Protein AF-A0A1C6KBQ2-F1 (afdb_monomer)

Structure (mmCIF, N/CA/C/O backbone):
data_AF-A0A1C6KBQ2-F1
#
_entry.id   AF-A0A1C6KBQ2-F1
#
loop_
_atom_site.group_PDB
_atom_site.id
_atom_site.type_symbol
_atom_site.label_atom_id
_atom_site.label_alt_id
_atom_site.label_comp_id
_atom_site.label_asym_id
_atom_site.label_entity_id
_atom_site.label_seq_id
_atom_site.pdbx_PDB_ins_code
_atom_site.Cartn_x
_atom_site.Cartn_y
_atom_site.Cartn_z
_atom_site.occupancy
_atom_site.B_iso_or_equiv
_atom_site.auth_seq_id
_atom_site.auth_comp_id
_atom_site.auth_asym_id
_atom_site.auth_atom_id
_atom_site.pdbx_PDB_model_num
ATOM 1 N N . MET A 1 1 ? 10.343 -20.730 3.570 1.00 36.69 1 MET A N 1
ATOM 2 C CA . MET A 1 1 ? 10.137 -20.008 4.842 1.00 36.69 1 MET A CA 1
ATOM 3 C C . MET A 1 1 ? 8.659 -20.092 5.158 1.00 36.69 1 MET A C 1
ATOM 5 O O . MET A 1 1 ? 7.866 -19.795 4.273 1.00 36.69 1 MET A O 1
ATOM 9 N N . ASP A 1 2 ? 8.294 -20.585 6.340 1.00 39.75 2 ASP A N 1
ATOM 10 C CA . ASP A 1 2 ? 6.899 -20.853 6.701 1.00 39.75 2 ASP A CA 1
ATOM 11 C C . ASP A 1 2 ? 6.083 -19.556 6.721 1.00 39.75 2 ASP A C 1
ATOM 13 O O . ASP A 1 2 ? 6.218 -18.719 7.615 1.00 39.75 2 ASP A O 1
ATOM 17 N N . ASN A 1 3 ? 5.250 -19.386 5.695 1.00 54.03 3 ASN A N 1
ATOM 18 C CA . ASN A 1 3 ? 4.463 -18.187 5.426 1.00 54.03 3 ASN A CA 1
ATOM 19 C C . ASN A 1 3 ? 3.232 -18.140 6.351 1.00 54.03 3 ASN A C 1
ATOM 21 O O . ASN A 1 3 ? 2.087 -18.300 5.929 1.00 54.03 3 ASN A O 1
ATOM 25 N N . ASN A 1 4 ? 3.457 -18.012 7.661 1.00 77.56 4 ASN A N 1
ATOM 26 C CA . ASN A 1 4 ? 2.379 -18.075 8.642 1.00 77.56 4 ASN A CA 1
ATOM 27 C C . ASN A 1 4 ? 1.787 -16.678 8.894 1.00 77.56 4 ASN A C 1
ATOM 29 O O . ASN A 1 4 ? 2.153 -15.985 9.845 1.00 77.56 4 ASN A O 1
ATOM 33 N N . ILE A 1 5 ? 0.836 -16.284 8.039 1.00 90.00 5 ILE A N 1
ATOM 34 C CA . ILE A 1 5 ? 0.020 -15.057 8.150 1.00 90.00 5 ILE A CA 1
ATOM 35 C C . ILE A 1 5 ? -0.491 -14.844 9.586 1.00 90.00 5 ILE A C 1
ATOM 37 O O . ILE A 1 5 ? -0.476 -13.725 10.103 1.00 90.00 5 ILE A O 1
ATOM 41 N N . GLY A 1 6 ? -0.896 -15.923 10.264 1.00 93.00 6 GLY A N 1
ATOM 42 C CA . GLY A 1 6 ? -1.347 -15.892 11.655 1.00 93.00 6 GLY A CA 1
ATOM 43 C C . GLY A 1 6 ? -0.294 -15.366 12.628 1.00 93.00 6 GLY A C 1
ATOM 44 O O . GLY A 1 6 ? -0.589 -14.507 13.465 1.00 93.00 6 GLY A O 1
ATOM 45 N N . ASN A 1 7 ? 0.953 -15.814 12.474 1.00 92.38 7 ASN A N 1
ATOM 46 C CA . ASN A 1 7 ? 2.073 -15.344 13.286 1.00 92.38 7 ASN A CA 1
ATOM 47 C C . ASN A 1 7 ? 2.376 -13.864 13.028 1.00 92.38 7 ASN A C 1
ATOM 49 O O . ASN A 1 7 ? 2.638 -13.130 13.982 1.00 92.38 7 ASN A O 1
ATOM 53 N N . ASN A 1 8 ? 2.285 -13.407 11.776 1.00 91.75 8 ASN A N 1
ATOM 54 C CA . ASN A 1 8 ? 2.487 -11.997 11.430 1.00 91.75 8 ASN A CA 1
ATOM 55 C C . ASN A 1 8 ? 1.422 -11.102 12.079 1.00 91.75 8 ASN A C 1
ATOM 57 O O . ASN A 1 8 ? 1.765 -10.098 12.706 1.00 91.75 8 ASN A O 1
ATOM 61 N N . ILE A 1 9 ? 0.145 -11.501 12.011 1.00 94.75 9 ILE A N 1
ATOM 62 C CA . ILE A 1 9 ? -0.964 -10.797 12.676 1.00 94.75 9 ILE A CA 1
ATOM 63 C C . ILE A 1 9 ? -0.712 -10.719 14.186 1.00 94.75 9 ILE A C 1
ATOM 65 O O . ILE A 1 9 ? -0.769 -9.633 14.769 1.00 94.75 9 ILE A O 1
ATOM 69 N N . ARG A 1 10 ? -0.370 -11.850 14.817 1.00 95.19 10 ARG A N 1
ATOM 70 C CA . ARG A 1 10 ? -0.103 -11.920 16.259 1.00 95.19 10 ARG A CA 1
ATOM 71 C C . ARG A 1 10 ? 1.072 -11.035 16.669 1.00 95.19 10 ARG A C 1
ATOM 73 O O . ARG A 1 10 ? 0.970 -10.302 17.652 1.00 95.19 10 ARG A O 1
ATOM 80 N N . LYS A 1 11 ? 2.177 -11.096 15.924 1.00 92.62 11 LYS A N 1
ATOM 81 C CA . LYS A 1 11 ? 3.382 -10.297 16.170 1.00 92.62 11 LYS A CA 1
ATOM 82 C C . LYS A 1 11 ? 3.059 -8.805 16.117 1.00 92.62 11 LYS A C 1
ATOM 84 O O . LYS A 1 11 ? 3.324 -8.090 17.079 1.00 92.62 11 LYS A O 1
ATOM 89 N N . LEU A 1 12 ? 2.408 -8.355 15.045 1.00 91.81 12 LEU A N 1
ATOM 90 C CA . LEU A 1 12 ? 1.998 -6.960 14.886 1.00 91.81 12 LEU A CA 1
ATOM 91 C C . LEU A 1 12 ? 1.032 -6.503 15.979 1.00 91.81 12 LEU A C 1
ATOM 93 O O . LEU A 1 12 ? 1.164 -5.393 16.491 1.00 91.81 12 LEU A O 1
ATOM 97 N N . ARG A 1 13 ? 0.075 -7.353 16.365 1.00 96.25 13 ARG A N 1
ATOM 98 C CA . ARG A 1 13 ? -0.863 -7.049 17.448 1.00 96.25 13 ARG A CA 1
ATOM 99 C C . ARG A 1 13 ? -0.131 -6.764 18.760 1.00 96.25 13 ARG A C 1
ATOM 101 O O . ARG A 1 13 ? -0.450 -5.782 19.430 1.00 96.25 13 ARG A O 1
ATOM 108 N N . ILE A 1 14 ? 0.835 -7.612 19.114 1.00 94.75 14 ILE A N 1
ATOM 109 C CA . ILE A 1 14 ? 1.638 -7.464 20.335 1.00 94.75 14 ILE A CA 1
ATOM 110 C C . ILE A 1 14 ? 2.488 -6.192 20.260 1.00 94.75 14 ILE A C 1
ATOM 112 O O . ILE A 1 14 ? 2.503 -5.423 21.212 1.00 94.75 14 ILE A O 1
ATOM 116 N N . GLU A 1 15 ? 3.113 -5.906 19.117 1.00 89.62 15 GLU A N 1
ATOM 117 C CA . GLU A 1 15 ? 3.892 -4.674 18.913 1.00 89.62 15 GLU A CA 1
ATOM 118 C C . GLU A 1 15 ? 3.055 -3.391 19.031 1.00 89.62 15 GLU A C 1
ATOM 120 O O . GLU A 1 15 ? 3.573 -2.339 19.398 1.00 89.62 15 GLU A O 1
ATOM 125 N N . LYS A 1 16 ? 1.754 -3.457 18.725 1.00 85.19 16 LYS A N 1
ATOM 126 C CA . LYS A 1 16 ? 0.804 -2.354 18.941 1.00 85.19 16 LYS A CA 1
ATOM 127 C C . LYS A 1 16 ? 0.230 -2.303 20.356 1.00 85.19 16 LYS A C 1
ATOM 129 O O . LYS A 1 16 ? -0.616 -1.453 20.618 1.00 85.19 16 LYS A O 1
ATOM 134 N N . ASN A 1 17 ? 0.668 -3.186 21.254 1.00 93.19 17 ASN A N 1
ATOM 135 C CA . ASN A 1 17 ? 0.124 -3.347 22.603 1.00 93.19 17 ASN A CA 1
ATOM 136 C C . ASN A 1 17 ? -1.395 -3.583 22.610 1.00 93.19 17 ASN A C 1
ATOM 138 O O . ASN A 1 17 ? -2.101 -3.138 23.514 1.00 93.19 17 ASN A O 1
ATOM 142 N N . PHE A 1 18 ? -1.915 -4.275 21.593 1.00 95.62 18 PHE A N 1
ATOM 143 C CA . PHE A 1 18 ? -3.332 -4.609 21.518 1.00 95.62 18 PHE A CA 1
ATOM 144 C C . PHE A 1 18 ? -3.614 -5.982 22.134 1.00 95.62 18 PHE A C 1
ATOM 146 O O . PHE A 1 18 ? -2.956 -6.989 21.842 1.00 95.62 18 PHE A O 1
ATOM 153 N N . THR A 1 19 ? -4.679 -6.062 22.926 1.00 97.50 19 THR A N 1
ATOM 154 C CA . THR A 1 19 ? -5.317 -7.346 23.227 1.00 97.50 19 THR A CA 1
ATOM 155 C C . THR A 1 19 ? -5.996 -7.889 21.967 1.00 97.50 19 THR A C 1
ATOM 157 O O . THR A 1 19 ? -6.313 -7.142 21.036 1.00 97.50 19 THR A O 1
ATOM 160 N N . GLN A 1 20 ? -6.250 -9.199 21.911 1.00 97.19 20 GLN A N 1
ATOM 161 C CA . GLN A 1 20 ? -7.017 -9.777 20.798 1.00 97.19 20 GLN A CA 1
ATOM 162 C C . GLN A 1 20 ? -8.399 -9.129 20.675 1.00 97.19 20 GLN A C 1
ATOM 164 O O . GLN A 1 20 ? -8.856 -8.859 19.571 1.00 97.19 20 GLN A O 1
ATOM 169 N N . GLN A 1 21 ? -9.035 -8.804 21.803 1.00 97.38 21 GLN A N 1
ATOM 170 C CA . GLN A 1 21 ? -10.329 -8.130 21.813 1.00 97.38 21 GLN A CA 1
ATOM 171 C C . GLN A 1 21 ? -10.245 -6.712 21.240 1.00 97.38 21 GLN A C 1
ATOM 173 O O . GLN A 1 21 ? -11.090 -6.333 20.437 1.00 97.38 21 GLN A O 1
ATOM 178 N N . GLN A 1 22 ? -9.196 -5.953 21.563 1.00 96.44 22 GLN A N 1
ATOM 179 C CA . GLN A 1 22 ? -8.984 -4.623 20.986 1.00 96.44 22 GLN A CA 1
ATOM 180 C C . GLN A 1 22 ? -8.753 -4.677 19.472 1.00 96.44 22 GLN A C 1
ATOM 182 O O . GLN A 1 22 ? -9.333 -3.870 18.745 1.00 96.44 22 GLN A O 1
ATOM 187 N N . LEU A 1 23 ? -7.943 -5.623 18.983 1.00 97.69 23 LEU A N 1
ATOM 188 C CA . LEU A 1 23 ? -7.726 -5.776 17.543 1.00 97.69 23 LEU A CA 1
ATOM 189 C C . LEU A 1 23 ? -9.000 -6.235 16.823 1.00 97.69 23 LEU A C 1
ATOM 191 O O . LEU A 1 23 ? -9.325 -5.694 15.768 1.00 97.69 23 LEU A O 1
ATOM 195 N N . ALA A 1 24 ? -9.739 -7.186 17.396 1.00 97.88 24 ALA A N 1
ATOM 196 C CA . ALA A 1 24 ? -11.022 -7.651 16.874 1.00 97.88 24 ALA A CA 1
ATOM 197 C C . ALA A 1 24 ? -12.007 -6.483 16.693 1.00 97.88 24 ALA A C 1
ATOM 199 O O . ALA A 1 24 ? -12.538 -6.282 15.601 1.00 97.88 24 ALA A O 1
ATOM 200 N N . THR A 1 25 ? -12.157 -5.643 17.723 1.00 96.56 25 THR A N 1
ATOM 201 C CA . THR A 1 25 ? -13.003 -4.444 17.664 1.00 96.56 25 THR A CA 1
ATOM 202 C C . THR A 1 25 ? -12.518 -3.452 16.604 1.00 96.56 25 THR A C 1
ATOM 204 O O . THR A 1 25 ? -13.314 -3.001 15.787 1.00 96.56 25 THR A O 1
ATOM 207 N N . LYS A 1 26 ? -11.216 -3.133 16.566 1.00 94.25 26 LYS A N 1
ATOM 208 C CA . LYS A 1 26 ? -10.652 -2.161 15.607 1.00 94.25 26 LYS A CA 1
ATOM 209 C C . LYS A 1 26 ? -10.743 -2.614 14.149 1.00 94.25 26 LYS A C 1
ATOM 211 O O . LYS A 1 26 ? -10.921 -1.781 13.271 1.00 94.25 26 LYS A O 1
ATOM 216 N N . SER A 1 27 ? -10.594 -3.911 13.894 1.00 95.62 27 SER A N 1
ATOM 217 C CA . SER A 1 27 ? -10.642 -4.493 12.545 1.00 95.62 27 SER A CA 1
ATOM 218 C C . SER A 1 27 ? -12.048 -4.911 12.113 1.00 95.62 27 SER A C 1
ATOM 220 O O . SER A 1 27 ? -12.233 -5.347 10.981 1.00 95.62 27 SER A O 1
ATOM 222 N N . ASN A 1 28 ? -13.053 -4.797 12.987 1.00 95.44 28 ASN A N 1
ATOM 223 C CA . ASN A 1 28 ? -14.391 -5.337 12.744 1.00 95.44 28 ASN A CA 1
ATOM 224 C C . ASN A 1 28 ? -14.351 -6.831 12.337 1.00 95.44 28 ASN A C 1
ATOM 226 O O . ASN A 1 28 ? -15.019 -7.279 11.400 1.00 95.44 28 ASN A O 1
ATOM 230 N N . VAL A 1 29 ? -13.505 -7.600 13.028 1.00 96.50 29 VAL A N 1
ATOM 231 C CA . VAL A 1 29 ? -13.355 -9.052 12.881 1.00 96.50 29 VAL A CA 1
ATOM 232 C C . VAL A 1 29 ? -13.770 -9.696 14.193 1.00 96.50 29 VAL A C 1
ATOM 234 O O . VAL A 1 29 ? -13.366 -9.250 15.261 1.00 96.50 29 VAL A O 1
ATOM 237 N N . SER A 1 30 ? -14.559 -10.772 14.145 1.00 97.56 30 SER A N 1
ATOM 238 C CA . SER A 1 30 ? -14.947 -11.463 15.381 1.00 97.56 30 SER A CA 1
ATOM 239 C C . SER A 1 30 ? -13.720 -11.984 16.142 1.00 97.56 30 SER A C 1
ATOM 2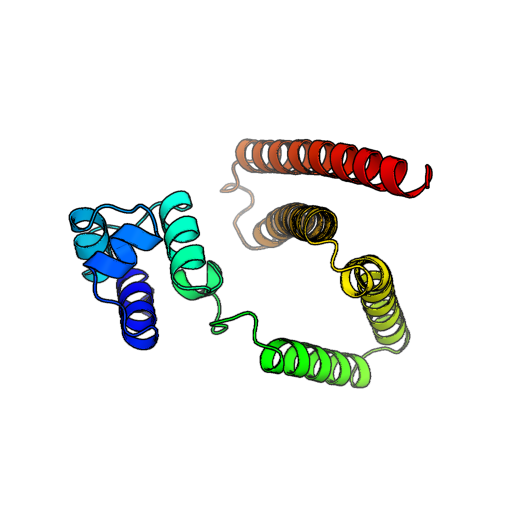41 O O . SER A 1 30 ? -12.792 -12.534 15.543 1.00 97.56 30 SER A O 1
ATOM 243 N N . LEU A 1 31 ? -13.746 -11.887 17.473 1.00 97.62 31 LEU A N 1
ATOM 244 C CA . LEU A 1 31 ? -12.670 -12.386 18.336 1.00 97.62 31 LEU A CA 1
ATOM 245 C C . LEU A 1 31 ? -12.373 -13.877 18.101 1.00 97.62 31 LEU A C 1
ATOM 247 O O . LEU A 1 31 ? -11.215 -14.291 18.109 1.00 97.62 31 LEU A O 1
ATOM 251 N N . SER A 1 32 ? -13.414 -14.678 17.851 1.00 97.50 32 SER A N 1
ATOM 252 C CA . SER A 1 32 ? -13.276 -16.104 17.532 1.00 97.50 32 SER A CA 1
ATOM 253 C C . SER A 1 32 ? -12.507 -16.324 16.225 1.00 97.50 32 SER A C 1
ATOM 255 O O . SER A 1 32 ? -11.592 -17.145 16.177 1.00 97.50 32 SER A O 1
ATOM 257 N N . ALA A 1 33 ? -12.828 -15.558 15.176 1.00 96.69 33 ALA A N 1
ATOM 258 C CA . ALA A 1 33 ? -12.113 -15.637 13.907 1.00 96.69 33 ALA A CA 1
ATOM 259 C C . ALA A 1 33 ? -10.654 -15.190 14.053 1.00 96.69 33 ALA A C 1
ATOM 261 O O . ALA A 1 33 ? -9.769 -15.915 13.609 1.00 96.69 33 ALA A O 1
ATOM 262 N N . LEU A 1 34 ? -10.399 -14.065 14.734 1.00 97.62 34 LEU A N 1
ATOM 263 C CA . LEU A 1 34 ? -9.041 -13.576 14.983 1.00 97.62 34 LEU A CA 1
ATOM 264 C C . LEU A 1 34 ? -8.185 -14.613 15.721 1.00 97.62 34 LEU A C 1
ATOM 266 O O . LEU A 1 34 ? -7.045 -14.851 15.334 1.00 97.62 34 LEU A O 1
ATOM 270 N N . ASN A 1 35 ? -8.748 -15.281 16.731 1.00 96.69 35 ASN A N 1
ATOM 271 C CA . ASN A 1 35 ? -8.062 -16.356 17.449 1.00 96.69 35 ASN A CA 1
ATOM 272 C C . ASN A 1 35 ? -7.661 -17.519 16.535 1.00 96.69 35 ASN A C 1
ATOM 274 O O . ASN A 1 35 ? -6.529 -17.991 16.604 1.00 96.69 35 ASN A O 1
ATOM 278 N N . LYS A 1 36 ? -8.571 -17.961 15.659 1.00 96.38 36 LYS A N 1
ATOM 279 C CA . LYS A 1 36 ? -8.281 -19.021 14.682 1.00 96.38 36 LYS A CA 1
ATOM 280 C C . LYS A 1 36 ? -7.208 -18.590 13.680 1.00 96.38 36 LYS A C 1
ATOM 282 O O . LYS A 1 36 ? -6.357 -19.400 13.327 1.00 96.38 36 LYS A O 1
ATOM 287 N N . TYR A 1 37 ? -7.221 -17.322 13.259 1.00 96.06 37 TYR A N 1
ATOM 288 C CA . TYR A 1 37 ? -6.196 -16.770 12.372 1.00 96.06 37 TYR A CA 1
ATOM 289 C C . TYR A 1 37 ? -4.821 -16.761 13.041 1.00 96.06 37 TYR A C 1
ATOM 291 O O . TYR A 1 37 ? -3.881 -17.309 12.482 1.00 96.06 37 TYR A O 1
ATOM 299 N N . GLU A 1 38 ? -4.695 -16.218 14.256 1.00 95.44 38 GLU A N 1
ATOM 300 C CA . GLU A 1 38 ? -3.406 -16.123 14.963 1.00 95.44 38 GLU A CA 1
ATOM 301 C C . GLU A 1 38 ? -2.792 -17.479 15.335 1.00 95.44 38 GLU A C 1
ATOM 303 O O . GLU A 1 38 ? -1.584 -17.558 15.553 1.00 95.44 38 GLU A O 1
ATOM 308 N N . ARG A 1 39 ? -3.603 -18.540 15.419 1.00 93.56 39 ARG A N 1
ATOM 309 C CA . ARG A 1 39 ? -3.134 -19.919 15.635 1.00 93.56 39 ARG A CA 1
ATOM 310 C C . ARG A 1 39 ? -2.854 -20.681 14.337 1.00 93.56 39 ARG A C 1
ATOM 312 O O . ARG A 1 39 ? -2.415 -21.822 14.398 1.00 93.56 39 ARG A O 1
ATOM 319 N N . GLY A 1 40 ? -3.118 -20.080 13.175 1.00 90.44 40 GLY A N 1
ATOM 320 C CA . GLY A 1 40 ? -2.966 -20.735 11.874 1.00 90.44 40 GLY A CA 1
ATOM 321 C C . GLY A 1 40 ? -4.036 -21.791 11.566 1.00 90.44 40 GLY A C 1
ATOM 322 O O . GLY A 1 40 ? -3.933 -22.485 10.564 1.00 90.44 40 GLY A O 1
ATOM 323 N N . GLU A 1 41 ? -5.087 -21.901 12.385 1.00 91.56 41 GLU A N 1
ATOM 324 C CA . GLU A 1 41 ? -6.196 -22.853 12.188 1.00 91.56 41 GLU A CA 1
ATOM 325 C C . GLU A 1 41 ? -7.112 -22.451 11.026 1.00 91.56 41 GLU A C 1
ATOM 327 O O . GLU A 1 41 ? -7.898 -23.253 10.522 1.00 91.56 41 GLU A O 1
ATOM 332 N N . ARG A 1 42 ? -7.066 -21.177 10.629 1.00 92.06 42 ARG A N 1
ATOM 333 C CA . ARG A 1 42 ? -7.838 -20.642 9.511 1.00 92.06 42 ARG A CA 1
ATOM 334 C C . ARG A 1 42 ? -7.033 -19.570 8.794 1.00 92.06 42 ARG A C 1
ATOM 336 O O . ARG A 1 42 ? -6.397 -18.742 9.436 1.00 92.06 42 ARG A O 1
ATOM 343 N N . ILE A 1 43 ? -7.137 -19.534 7.470 1.00 89.50 43 ILE A N 1
ATOM 344 C CA . ILE A 1 43 ? -6.560 -18.463 6.656 1.00 89.50 43 ILE A CA 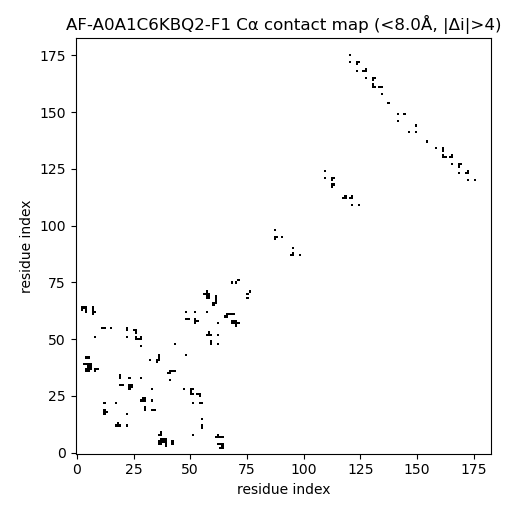1
ATOM 345 C C . ILE A 1 43 ? -7.620 -17.357 6.485 1.00 89.50 43 ILE A C 1
ATOM 347 O O . ILE A 1 43 ? -8.751 -17.657 6.078 1.00 89.50 43 ILE A O 1
ATOM 351 N N . PRO A 1 44 ? -7.318 -16.092 6.836 1.00 91.00 44 PRO A N 1
ATOM 352 C CA . PRO A 1 44 ? -8.228 -14.982 6.588 1.00 91.00 44 PRO A CA 1
ATOM 353 C C . PRO A 1 44 ? -8.368 -14.713 5.083 1.00 91.00 44 PRO A C 1
ATOM 355 O O . PRO A 1 44 ? -7.407 -14.819 4.328 1.00 91.00 44 PRO A O 1
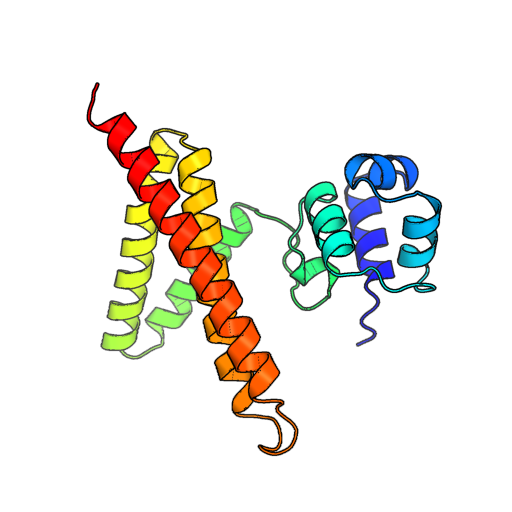ATOM 358 N N . LYS A 1 45 ? -9.576 -14.345 4.640 1.00 91.19 45 LYS A N 1
ATOM 359 C CA . LYS A 1 45 ? -9.807 -13.879 3.260 1.00 91.19 45 LYS A CA 1
ATOM 360 C C . LYS A 1 45 ? -9.183 -12.501 3.051 1.00 91.19 45 LYS A C 1
ATOM 362 O O . LYS A 1 45 ? -9.017 -11.771 4.026 1.00 91.19 45 LYS A O 1
ATOM 367 N N . ILE A 1 46 ? -8.949 -12.116 1.796 1.00 85.31 46 ILE A N 1
ATOM 368 C CA . ILE A 1 46 ? -8.331 -10.829 1.451 1.00 85.31 46 ILE A CA 1
ATOM 369 C C . ILE A 1 46 ? -9.019 -9.640 2.140 1.00 85.31 46 ILE A C 1
ATOM 371 O O . ILE A 1 46 ? -8.351 -8.932 2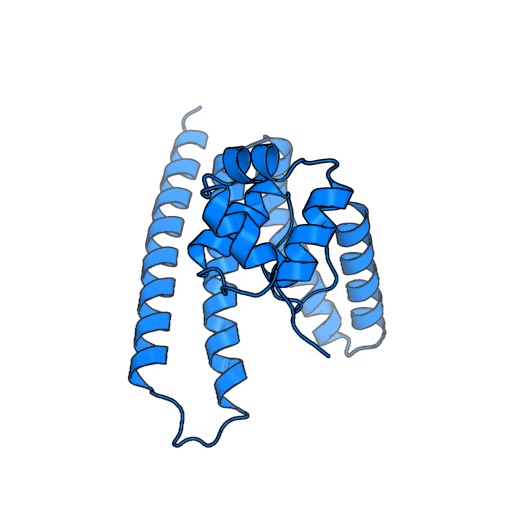.880 1.00 85.31 46 ILE A O 1
ATOM 375 N N . ASP A 1 47 ? -10.352 -9.531 2.093 1.00 88.12 47 ASP A N 1
ATOM 376 C CA . ASP A 1 47 ? -11.107 -8.462 2.776 1.00 88.12 47 ASP A CA 1
ATOM 377 C C . ASP A 1 47 ? -10.852 -8.410 4.293 1.00 88.12 47 ASP A C 1
ATOM 379 O O . ASP A 1 47 ? -10.910 -7.363 4.932 1.00 88.12 47 ASP A O 1
ATOM 383 N N . THR A 1 48 ? -10.608 -9.570 4.909 1.00 94.50 48 THR A N 1
ATOM 384 C CA . THR A 1 48 ? -10.280 -9.665 6.339 1.00 94.50 48 THR A CA 1
ATOM 385 C C . THR A 1 48 ? -8.843 -9.227 6.596 1.00 94.50 48 THR A C 1
ATOM 387 O O . THR A 1 48 ? -8.576 -8.579 7.604 1.00 94.50 48 THR A O 1
ATOM 390 N N . ILE A 1 49 ? -7.926 -9.561 5.688 1.00 92.25 49 ILE A N 1
ATOM 391 C CA . ILE A 1 49 ? -6.532 -9.121 5.740 1.00 92.25 49 ILE A CA 1
ATOM 392 C C . ILE A 1 49 ? -6.454 -7.603 5.575 1.00 92.25 49 ILE A C 1
ATOM 394 O O . ILE A 1 49 ? -5.747 -6.973 6.353 1.00 92.25 49 ILE A O 1
ATOM 398 N N . GLU A 1 50 ? -7.223 -7.004 4.660 1.00 85.62 50 GLU A N 1
ATOM 399 C CA . GLU A 1 50 ? -7.284 -5.544 4.498 1.00 85.62 50 GLU A CA 1
ATOM 400 C C . GLU A 1 50 ? -7.742 -4.863 5.791 1.00 85.62 50 GLU A C 1
ATOM 402 O O . GLU A 1 50 ? -7.054 -3.990 6.315 1.00 85.62 50 GLU A O 1
ATOM 407 N N . LYS A 1 51 ? -8.843 -5.340 6.385 1.00 93.12 51 LYS A N 1
ATOM 408 C CA . LYS A 1 51 ? -9.348 -4.833 7.670 1.00 93.12 51 LYS A CA 1
ATOM 409 C C . LYS A 1 51 ? -8.322 -4.932 8.801 1.00 93.12 51 LYS A C 1
ATOM 411 O O . LYS A 1 51 ? -8.186 -4.007 9.606 1.00 93.12 51 LYS A O 1
ATOM 416 N N . LEU A 1 52 ? -7.609 -6.055 8.886 1.00 94.88 52 LEU A N 1
ATOM 417 C CA . LEU A 1 52 ? -6.556 -6.261 9.881 1.00 94.88 52 LEU A CA 1
ATOM 418 C C . LEU A 1 52 ? -5.353 -5.349 9.621 1.00 94.88 52 LEU A C 1
ATOM 420 O O . LEU A 1 52 ? -4.832 -4.766 10.569 1.00 94.88 52 LEU A O 1
ATOM 424 N N . ALA A 1 53 ? -4.949 -5.182 8.360 1.00 90.44 53 ALA A N 1
ATOM 425 C CA . ALA A 1 53 ? -3.865 -4.295 7.952 1.00 90.44 53 ALA A CA 1
ATOM 426 C C . ALA A 1 53 ? -4.169 -2.840 8.324 1.00 90.44 53 ALA A C 1
ATOM 428 O O . ALA A 1 53 ? -3.356 -2.192 8.986 1.00 90.44 53 ALA A O 1
ATOM 429 N N . THR A 1 54 ? -5.380 -2.363 8.021 1.00 85.25 54 THR A N 1
ATOM 430 C CA . THR A 1 54 ? -5.852 -1.030 8.415 1.00 85.25 54 THR A CA 1
ATOM 431 C C . THR A 1 54 ? -5.844 -0.859 9.936 1.00 85.25 54 THR A C 1
ATOM 433 O O . THR A 1 54 ? -5.295 0.118 10.444 1.00 85.25 54 THR A O 1
ATOM 436 N N . ALA A 1 55 ? -6.383 -1.822 10.691 1.00 91.31 55 ALA A N 1
ATOM 437 C CA . ALA A 1 55 ? -6.443 -1.745 12.154 1.00 91.31 55 ALA A CA 1
ATOM 438 C C . ALA A 1 55 ? -5.060 -1.785 12.830 1.00 91.31 55 ALA A C 1
ATOM 440 O O . ALA A 1 55 ? -4.854 -1.153 13.869 1.00 91.31 55 ALA A O 1
ATOM 441 N N . LEU A 1 56 ? -4.114 -2.525 12.248 1.00 88.88 56 LEU A N 1
ATOM 442 C CA . LEU A 1 56 ? -2.723 -2.607 12.699 1.00 88.88 56 LEU A CA 1
ATOM 443 C C . LEU A 1 56 ? -1.865 -1.451 12.163 1.00 88.88 56 LEU A C 1
ATOM 445 O O . LEU A 1 56 ? -0.735 -1.267 12.626 1.00 88.88 56 LEU A O 1
ATOM 449 N N . ASN A 1 57 ? -2.415 -0.641 11.255 1.00 83.19 57 ASN A N 1
ATOM 450 C CA . ASN A 1 57 ? -1.732 0.418 10.524 1.00 83.19 57 ASN A CA 1
ATOM 451 C C . ASN A 1 57 ? -0.440 -0.097 9.868 1.00 83.19 57 ASN A C 1
ATOM 453 O O . ASN A 1 57 ? 0.656 0.361 10.203 1.00 83.19 57 ASN A O 1
ATOM 457 N N . VAL A 1 58 ? -0.591 -1.106 9.009 1.00 83.81 58 VAL A N 1
ATOM 458 C CA . VAL A 1 58 ? 0.472 -1.746 8.223 1.00 83.81 58 VAL A CA 1
ATOM 459 C C . VAL A 1 58 ? -0.014 -1.992 6.791 1.00 83.81 58 VAL A C 1
ATOM 461 O O . VAL A 1 58 ? -1.214 -1.933 6.529 1.00 83.81 58 VAL A O 1
ATOM 464 N N . GLN A 1 59 ? 0.894 -2.318 5.869 1.00 82.06 59 GLN A N 1
ATOM 465 C CA . GLN A 1 59 ? 0.508 -2.772 4.530 1.00 82.06 59 GLN A CA 1
ATOM 466 C C . GLN A 1 59 ? 0.087 -4.249 4.528 1.00 82.06 59 GLN A C 1
ATOM 468 O O . GLN A 1 59 ? 0.591 -5.057 5.311 1.00 82.06 59 GLN A O 1
ATOM 473 N N . ILE A 1 60 ? -0.817 -4.607 3.612 1.00 84.44 60 ILE A N 1
ATOM 474 C CA . ILE A 1 60 ? -1.297 -5.985 3.411 1.00 84.44 60 ILE A CA 1
ATOM 475 C C . ILE A 1 60 ? -0.124 -6.930 3.125 1.00 84.44 60 ILE A C 1
ATOM 477 O O . ILE A 1 60 ? -0.048 -8.007 3.715 1.00 84.44 60 ILE A O 1
ATOM 481 N N . ASP A 1 61 ? 0.832 -6.488 2.307 1.00 79.81 61 ASP A N 1
ATOM 482 C CA . ASP A 1 61 ? 2.002 -7.274 1.904 1.00 79.81 61 ASP A CA 1
ATOM 483 C C . ASP A 1 61 ? 2.873 -7.691 3.092 1.00 79.81 61 ASP A C 1
ATOM 485 O O . ASP A 1 61 ? 3.475 -8.764 3.075 1.00 79.81 61 ASP A O 1
ATOM 489 N N . TYR A 1 62 ? 2.889 -6.890 4.163 1.00 81.44 62 TYR A N 1
ATOM 490 C CA . TYR A 1 62 ? 3.577 -7.253 5.399 1.00 81.44 62 TYR A CA 1
ATOM 491 C C . TYR A 1 62 ? 2.874 -8.402 6.123 1.00 81.44 62 TYR A C 1
ATOM 493 O O . TYR A 1 62 ? 3.514 -9.333 6.608 1.00 81.44 62 TYR A O 1
ATOM 501 N N . ILE A 1 63 ? 1.539 -8.363 6.192 1.00 85.94 63 ILE A N 1
ATOM 502 C CA . ILE A 1 63 ? 0.759 -9.447 6.801 1.00 85.94 63 ILE A CA 1
ATOM 503 C C . ILE A 1 63 ? 0.944 -10.744 6.005 1.00 85.94 63 ILE A C 1
ATOM 505 O O . ILE A 1 63 ? 1.104 -11.811 6.603 1.00 85.94 63 ILE A O 1
ATOM 509 N N . LEU A 1 64 ? 0.978 -10.639 4.674 1.00 84.38 64 LEU A N 1
ATOM 510 C CA . LEU A 1 64 ? 1.171 -11.762 3.756 1.00 84.38 64 LEU A CA 1
ATOM 511 C C . LEU A 1 64 ? 2.607 -12.307 3.722 1.00 84.38 64 LEU A C 1
ATOM 513 O O . LEU A 1 64 ? 2.819 -13.392 3.190 1.00 84.38 64 LEU A O 1
ATOM 517 N N . GLY A 1 65 ? 3.578 -11.595 4.303 1.00 76.94 65 GLY A N 1
ATOM 518 C CA . GLY A 1 65 ? 4.985 -12.002 4.294 1.00 76.94 65 GLY A CA 1
ATOM 519 C C . GLY A 1 65 ? 5.702 -11.745 2.965 1.00 76.94 65 GLY A C 1
ATOM 520 O O . GLY A 1 65 ? 6.809 -12.234 2.768 1.00 76.94 65 GLY A O 1
ATOM 521 N N . TYR A 1 66 ? 5.100 -10.965 2.063 1.00 71.38 66 TYR A N 1
ATOM 522 C CA . TYR A 1 66 ? 5.703 -10.556 0.789 1.00 71.38 66 TYR A CA 1
ATOM 523 C C . TYR A 1 66 ? 6.601 -9.321 0.926 1.00 71.38 66 TYR A C 1
ATOM 525 O O . TYR A 1 66 ? 7.293 -8.944 -0.014 1.00 71.38 66 TYR A O 1
ATOM 533 N N . SER A 1 67 ? 6.594 -8.687 2.100 1.00 65.12 67 SER A N 1
ATOM 534 C CA . SER A 1 67 ? 7.311 -7.449 2.376 1.00 65.12 67 SER A CA 1
ATOM 535 C C . SER A 1 67 ? 7.770 -7.384 3.833 1.00 65.12 67 SER A C 1
ATOM 537 O O . SER A 1 67 ? 7.051 -7.789 4.746 1.00 65.12 67 SER A O 1
ATOM 539 N N . ASN A 1 68 ? 8.954 -6.812 4.064 1.00 59.69 68 ASN A N 1
ATOM 540 C CA . ASN A 1 68 ? 9.472 -6.523 5.405 1.00 59.69 68 ASN A CA 1
ATOM 541 C C . ASN A 1 68 ? 9.013 -5.150 5.945 1.00 59.69 68 ASN A C 1
ATOM 543 O O . ASN A 1 68 ? 9.402 -4.758 7.048 1.00 59.69 68 ASN A O 1
ATOM 547 N N . PHE A 1 69 ? 8.170 -4.414 5.214 1.00 57.81 69 PHE A N 1
ATOM 548 C CA . PHE A 1 69 ? 7.812 -3.029 5.531 1.00 57.81 69 PHE A CA 1
ATOM 549 C C . PHE A 1 69 ? 6.555 -2.914 6.416 1.00 57.81 69 PHE A C 1
ATOM 551 O O . PHE A 1 69 ? 5.430 -3.137 5.973 1.00 57.81 69 PHE A O 1
ATOM 558 N N . LYS A 1 70 ? 6.734 -2.538 7.694 1.00 56.19 70 LYS A N 1
ATOM 559 C CA . LYS A 1 70 ? 5.655 -2.485 8.705 1.00 56.19 70 LYS A CA 1
ATOM 560 C C . LYS A 1 70 ? 4.750 -1.249 8.658 1.00 56.19 70 LYS A C 1
ATOM 562 O O . LYS A 1 70 ? 3.651 -1.334 9.186 1.00 56.19 70 LYS A O 1
ATOM 567 N N . ARG A 1 71 ? 5.176 -0.088 8.149 1.00 58.81 71 ARG A N 1
ATOM 568 C CA . ARG A 1 71 ? 4.428 1.183 8.286 1.00 58.81 71 ARG A CA 1
ATOM 569 C C . ARG A 1 71 ? 4.715 2.179 7.164 1.00 58.81 71 ARG A C 1
ATOM 571 O O . ARG A 1 71 ? 5.755 2.097 6.528 1.00 58.81 71 ARG A O 1
ATOM 578 N N . PHE A 1 72 ? 3.824 3.163 7.021 1.00 56.34 72 PHE A N 1
ATOM 579 C CA . PHE A 1 72 ? 4.095 4.470 6.407 1.00 56.34 72 PHE A CA 1
ATOM 580 C C . PHE A 1 72 ? 5.025 5.292 7.323 1.00 56.34 72 PHE A C 1
ATOM 582 O O . PHE A 1 72 ? 4.583 6.215 8.004 1.00 56.34 72 PHE A O 1
ATOM 589 N N . ASP A 1 73 ? 6.285 4.878 7.449 1.00 58.78 73 ASP A N 1
ATOM 590 C CA . ASP A 1 73 ? 7.305 5.607 8.211 1.00 58.78 73 ASP A CA 1
ATOM 591 C C . ASP A 1 73 ? 8.009 6.607 7.285 1.00 58.78 73 ASP A C 1
ATOM 593 O O . ASP A 1 73 ? 8.412 6.244 6.178 1.00 58.78 73 ASP A O 1
ATOM 597 N N . SER A 1 74 ? 8.196 7.852 7.733 1.00 61.81 74 SER A N 1
ATOM 598 C CA . SER A 1 74 ? 9.021 8.831 7.016 1.00 61.81 74 SER A CA 1
ATOM 599 C C . SER A 1 74 ? 10.436 8.310 6.768 1.00 61.81 74 SER A C 1
ATOM 601 O O . SER A 1 74 ? 11.0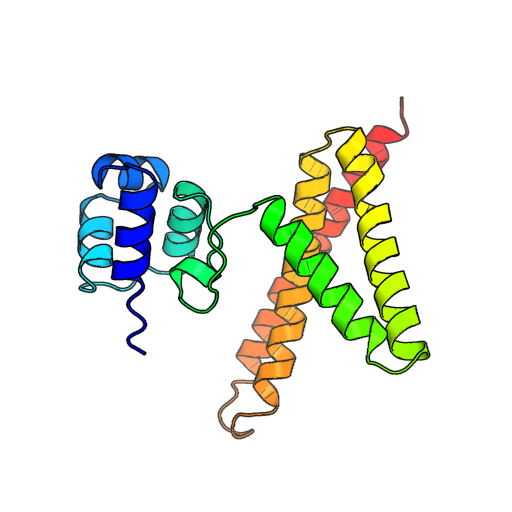30 8.650 5.752 1.00 61.81 74 SER A O 1
ATOM 603 N N . GLN A 1 75 ? 10.957 7.454 7.652 1.00 62.69 75 GLN A N 1
ATOM 604 C CA . GLN A 1 75 ? 12.257 6.817 7.473 1.00 62.69 75 GLN A CA 1
ATOM 605 C C . GLN A 1 75 ? 12.262 5.820 6.310 1.00 62.69 75 GLN A C 1
ATOM 607 O O . GLN A 1 75 ? 13.256 5.721 5.604 1.00 62.69 75 GLN A O 1
ATOM 612 N N . ILE A 1 76 ? 11.159 5.104 6.075 1.00 66.44 76 ILE A N 1
ATOM 613 C CA . ILE A 1 76 ? 11.040 4.184 4.934 1.00 66.44 76 ILE A CA 1
ATOM 614 C C . ILE A 1 76 ? 10.989 4.985 3.641 1.00 66.44 76 ILE A C 1
ATOM 616 O O . ILE A 1 76 ? 11.772 4.722 2.742 1.00 66.44 76 ILE A O 1
ATOM 620 N N . MET A 1 77 ? 10.159 6.030 3.594 1.00 72.12 77 MET A N 1
ATOM 621 C CA . MET A 1 77 ? 10.123 6.926 2.439 1.00 72.12 77 MET A CA 1
ATOM 622 C C . MET A 1 77 ? 11.502 7.538 2.155 1.00 72.12 77 MET A C 1
ATOM 624 O O . MET A 1 77 ? 11.899 7.643 1.001 1.00 72.12 77 MET A O 1
ATOM 628 N N . GLN A 1 78 ? 12.252 7.924 3.192 1.00 75.38 78 GLN A N 1
ATOM 629 C CA . GLN A 1 78 ? 13.623 8.409 3.028 1.00 75.38 78 GLN A CA 1
ATOM 630 C C . GLN A 1 78 ? 14.553 7.329 2.471 1.00 75.38 78 GLN A C 1
ATOM 632 O O . GLN A 1 78 ? 15.294 7.606 1.533 1.00 75.38 78 GLN A O 1
ATOM 637 N N . ASN A 1 79 ? 14.501 6.113 3.015 1.00 76.75 79 ASN A N 1
ATOM 638 C CA . ASN A 1 79 ? 15.341 5.007 2.565 1.00 76.75 79 ASN A CA 1
ATOM 639 C C . ASN A 1 79 ? 15.032 4.621 1.111 1.00 76.75 79 ASN A C 1
ATOM 641 O O . ASN A 1 79 ? 15.958 4.512 0.319 1.00 76.75 79 ASN A O 1
ATOM 645 N N . ASP A 1 80 ? 13.755 4.525 0.731 1.00 80.62 80 ASP A N 1
ATOM 646 C CA . ASP A 1 80 ? 13.338 4.197 -0.638 1.00 80.62 80 ASP A CA 1
ATOM 647 C C . ASP A 1 80 ? 13.871 5.225 -1.650 1.00 80.62 80 ASP A C 1
ATOM 649 O O . ASP A 1 80 ? 14.324 4.872 -2.739 1.00 80.62 80 ASP A O 1
ATOM 653 N N . ILE A 1 81 ? 13.850 6.513 -1.287 1.00 85.94 81 ILE A N 1
ATOM 654 C CA . ILE A 1 81 ? 14.401 7.584 -2.125 1.00 85.94 81 ILE A CA 1
ATOM 655 C C . ILE A 1 81 ? 15.926 7.480 -2.218 1.00 85.94 81 ILE A C 1
ATOM 657 O O . ILE A 1 81 ? 16.476 7.651 -3.305 1.00 85.94 81 ILE A O 1
ATOM 661 N N . VAL A 1 82 ? 16.614 7.190 -1.110 1.00 86.25 82 VAL A N 1
ATOM 662 C CA . VAL A 1 82 ? 18.074 7.001 -1.097 1.00 86.25 82 VAL A CA 1
ATOM 663 C C . VAL A 1 82 ? 18.477 5.812 -1.968 1.00 86.25 82 VAL A C 1
ATOM 665 O O . VAL A 1 82 ? 19.366 5.955 -2.808 1.00 86.25 82 VAL A O 1
ATOM 668 N N . ASP A 1 83 ? 17.799 4.677 -1.823 1.00 86.94 83 ASP A N 1
ATOM 669 C CA . ASP A 1 83 ? 18.052 3.471 -2.611 1.00 86.94 83 ASP A CA 1
ATOM 670 C C . ASP A 1 83 ? 17.802 3.736 -4.101 1.00 86.94 83 ASP A C 1
ATOM 672 O O . ASP A 1 83 ? 18.613 3.365 -4.951 1.00 86.94 83 ASP A O 1
ATOM 676 N N . LEU A 1 84 ? 16.725 4.456 -4.436 1.00 87.75 84 LEU A N 1
ATOM 677 C CA . LEU A 1 84 ? 16.435 4.844 -5.814 1.00 87.75 84 LEU A CA 1
ATOM 678 C C . LEU A 1 84 ? 17.534 5.736 -6.407 1.00 87.75 84 LEU A C 1
ATOM 680 O O . LEU A 1 84 ? 17.945 5.515 -7.545 1.00 87.75 84 LEU A O 1
ATOM 684 N N . ILE A 1 85 ? 18.040 6.713 -5.646 1.00 87.12 85 ILE A N 1
ATOM 685 C CA . ILE A 1 85 ? 19.150 7.574 -6.082 1.00 87.12 85 ILE A CA 1
ATOM 686 C C . ILE A 1 85 ? 20.392 6.722 -6.369 1.00 87.12 85 ILE A C 1
ATOM 688 O O . ILE A 1 85 ? 20.936 6.805 -7.471 1.00 87.12 85 ILE A O 1
ATOM 692 N N . GLN A 1 86 ? 20.776 5.841 -5.440 1.00 87.38 86 GLN A N 1
ATOM 693 C CA . GLN A 1 86 ? 21.931 4.950 -5.603 1.00 87.38 86 GLN A CA 1
ATOM 694 C C . GLN A 1 86 ? 21.799 4.034 -6.824 1.00 87.38 86 GLN A C 1
ATOM 696 O O . GLN A 1 86 ? 22.772 3.828 -7.552 1.00 87.38 86 GLN A O 1
ATOM 701 N N . LEU A 1 87 ? 20.603 3.496 -7.077 1.00 86.69 87 LEU A N 1
ATOM 702 C CA . LEU A 1 87 ? 20.339 2.704 -8.275 1.00 86.69 87 LEU A CA 1
ATOM 703 C C . LEU A 1 87 ? 20.509 3.555 -9.536 1.00 86.69 87 LEU A C 1
ATOM 705 O O . LEU A 1 87 ? 21.175 3.121 -10.470 1.00 86.69 87 LEU A O 1
ATOM 709 N N . THR A 1 88 ? 19.975 4.780 -9.565 1.00 88.00 88 THR A N 1
ATOM 710 C CA . THR A 1 88 ? 20.101 5.645 -10.749 1.00 88.00 88 THR A CA 1
ATOM 711 C C . THR A 1 88 ? 21.534 6.094 -11.024 1.00 88.00 88 THR A C 1
ATOM 713 O O . THR A 1 88 ? 21.910 6.217 -12.188 1.00 88.00 88 THR A O 1
ATOM 716 N N . ASP A 1 89 ? 22.355 6.285 -9.992 1.00 85.25 89 ASP A N 1
ATOM 717 C CA . ASP A 1 89 ? 23.743 6.735 -10.145 1.00 85.25 89 ASP A CA 1
ATOM 718 C C . ASP A 1 89 ? 24.661 5.656 -10.743 1.00 85.25 89 ASP A C 1
ATOM 720 O O . ASP A 1 89 ? 25.662 5.980 -11.379 1.00 85.25 89 ASP A O 1
ATOM 724 N N . ASN A 1 90 ? 24.287 4.379 -10.609 1.00 82.81 90 ASN A N 1
ATOM 725 C CA . ASN A 1 90 ? 25.039 3.232 -11.126 1.00 82.81 90 ASN A CA 1
ATOM 726 C C . ASN A 1 90 ? 24.498 2.691 -12.467 1.00 82.81 90 ASN A C 1
ATOM 728 O O . ASN A 1 90 ? 24.842 1.578 -12.867 1.00 82.81 90 ASN A O 1
ATOM 732 N N . THR A 1 91 ? 23.635 3.443 -13.159 1.00 87.00 91 THR A N 1
ATOM 733 C CA . THR A 1 91 ? 22.948 2.995 -14.388 1.00 87.00 91 THR A CA 1
ATOM 734 C C . THR A 1 91 ? 23.202 3.916 -15.579 1.00 87.00 91 THR A C 1
ATOM 736 O O . THR A 1 91 ? 23.895 4.929 -15.482 1.00 87.00 91 THR A O 1
ATOM 739 N N . ASP A 1 92 ? 22.644 3.544 -16.732 1.00 93.00 92 ASP A N 1
ATOM 740 C CA . ASP A 1 92 ? 22.663 4.368 -17.935 1.00 93.00 92 ASP A CA 1
ATOM 741 C C . ASP A 1 92 ? 22.050 5.766 -17.703 1.00 93.00 92 ASP A C 1
ATOM 743 O O . ASP A 1 92 ? 21.067 5.938 -16.975 1.00 93.00 92 ASP A O 1
ATOM 747 N N . LYS A 1 93 ? 22.629 6.784 -18.352 1.00 88.50 93 LYS A N 1
ATOM 748 C CA . LYS A 1 93 ? 22.249 8.189 -18.146 1.00 88.50 93 LYS A CA 1
ATOM 749 C C . LYS A 1 93 ? 20.813 8.482 -18.571 1.00 88.50 93 LYS A C 1
ATOM 751 O O . LYS A 1 93 ? 20.146 9.273 -17.898 1.00 88.50 93 LYS A O 1
ATOM 756 N N . ASP A 1 94 ? 20.336 7.871 -19.652 1.00 91.06 94 ASP A N 1
ATOM 757 C CA . ASP A 1 94 ? 18.974 8.094 -20.133 1.00 91.06 94 ASP A CA 1
ATOM 758 C C . ASP A 1 94 ? 17.963 7.419 -19.204 1.00 91.06 94 ASP A C 1
ATOM 760 O O . ASP A 1 94 ? 16.938 8.019 -18.861 1.00 91.06 94 ASP A O 1
ATOM 764 N N . PHE A 1 95 ? 18.296 6.229 -18.694 1.00 86.50 95 PHE A N 1
ATOM 765 C CA . PHE A 1 95 ? 17.502 5.544 -17.672 1.00 86.50 95 PHE A CA 1
ATOM 766 C C . PHE A 1 95 ? 17.394 6.365 -16.377 1.00 86.50 95 PHE A C 1
ATOM 768 O O . PHE A 1 95 ? 16.294 6.581 -15.855 1.00 86.50 95 PHE A O 1
ATOM 775 N N . ALA A 1 96 ? 18.521 6.883 -15.884 1.00 87.81 96 ALA A N 1
ATOM 776 C CA . ALA A 1 96 ? 18.560 7.722 -14.690 1.00 87.81 96 ALA A CA 1
ATOM 777 C C . ALA A 1 96 ? 17.742 9.012 -14.877 1.00 87.81 96 ALA A C 1
ATOM 779 O O . ALA A 1 96 ? 16.972 9.404 -13.997 1.00 87.81 96 ALA A O 1
ATOM 780 N N . LYS A 1 97 ? 17.861 9.662 -16.043 1.00 90.12 97 LYS A N 1
ATOM 781 C CA . LYS A 1 97 ? 17.096 10.870 -16.386 1.00 90.12 97 LYS A CA 1
ATOM 782 C C . LYS A 1 97 ? 15.592 10.601 -16.408 1.00 90.12 97 LYS A C 1
ATOM 784 O O . LYS A 1 97 ? 14.834 11.357 -15.804 1.00 90.12 97 LYS A O 1
ATOM 789 N N . LEU A 1 98 ? 15.161 9.527 -17.069 1.00 89.81 98 LEU A N 1
ATOM 790 C CA . LEU A 1 98 ? 13.749 9.157 -17.129 1.00 89.81 98 LEU A CA 1
ATOM 791 C C . LEU A 1 98 ? 13.192 8.855 -15.733 1.00 89.81 98 LEU A C 1
ATOM 793 O O . LEU A 1 98 ? 12.122 9.349 -15.383 1.00 89.81 98 LEU A O 1
ATOM 797 N N . THR A 1 99 ? 13.939 8.107 -14.920 1.00 88.38 99 THR A N 1
ATOM 798 C CA . THR A 1 99 ? 13.537 7.761 -13.549 1.00 88.38 99 THR A CA 1
ATOM 799 C C . THR A 1 99 ? 13.328 9.013 -12.698 1.00 88.38 99 THR A C 1
ATOM 801 O O . THR A 1 99 ? 12.283 9.160 -12.065 1.00 88.38 99 THR A O 1
ATOM 804 N N . ARG A 1 100 ? 14.268 9.966 -12.740 1.00 88.44 100 ARG A N 1
ATOM 805 C CA . ARG A 1 100 ? 14.143 11.239 -12.012 1.00 88.44 100 ARG A CA 1
ATOM 806 C C . ARG A 1 100 ? 12.933 12.052 -12.476 1.00 88.44 100 ARG A C 1
ATOM 808 O O . ARG A 1 100 ? 12.202 12.560 -11.634 1.00 88.44 100 ARG A O 1
ATOM 815 N N . ASN A 1 101 ? 12.675 12.116 -13.784 1.00 89.25 101 ASN A N 1
ATOM 816 C CA . ASN A 1 101 ? 11.507 12.820 -14.324 1.00 89.25 101 ASN A CA 1
ATOM 817 C C . ASN A 1 101 ? 10.180 12.205 -13.851 1.00 89.25 101 ASN A C 1
ATOM 819 O O . ASN A 1 101 ? 9.226 12.933 -13.575 1.00 89.25 101 ASN A O 1
ATOM 823 N N . ILE A 1 102 ? 10.106 10.873 -13.752 1.00 90.38 102 ILE A N 1
ATOM 824 C CA . ILE A 1 102 ? 8.919 10.182 -13.231 1.00 90.38 102 ILE A CA 1
ATOM 825 C C . ILE A 1 102 ? 8.699 10.554 -11.761 1.00 90.38 102 ILE A C 1
ATOM 827 O O . ILE A 1 102 ? 7.593 10.955 -11.400 1.00 90.38 102 ILE A O 1
ATOM 831 N N . VAL A 1 103 ? 9.744 10.475 -10.931 1.00 89.88 103 VAL A N 1
ATOM 832 C CA . VAL A 1 103 ? 9.666 10.830 -9.502 1.00 89.88 103 VAL A CA 1
ATOM 833 C C . VAL A 1 103 ? 9.249 12.289 -9.317 1.00 89.88 103 VAL A C 1
ATOM 835 O O . VAL A 1 103 ? 8.365 12.570 -8.508 1.00 89.88 103 VAL A O 1
ATOM 838 N N . ASP A 1 104 ? 9.830 13.206 -10.092 1.00 89.44 104 ASP A N 1
ATOM 839 C CA . ASP A 1 104 ? 9.477 14.627 -10.053 1.00 89.44 104 ASP A CA 1
ATOM 840 C C . ASP A 1 104 ? 8.006 14.848 -10.434 1.00 89.44 104 ASP A C 1
ATOM 842 O O . ASP A 1 104 ? 7.256 15.498 -9.708 1.00 89.44 104 ASP A O 1
ATOM 846 N N . THR A 1 105 ? 7.536 14.200 -11.504 1.00 88.25 105 THR A N 1
ATOM 847 C CA . THR A 1 105 ? 6.126 14.281 -11.920 1.00 88.25 105 THR A CA 1
ATOM 848 C C . THR A 1 105 ? 5.187 13.756 -10.831 1.00 88.25 105 THR A C 1
ATOM 850 O O . THR A 1 105 ? 4.157 14.374 -10.545 1.00 88.25 105 THR A O 1
ATOM 853 N N . MET A 1 106 ? 5.538 12.645 -10.174 1.00 89.69 106 MET A N 1
ATOM 854 C CA . MET A 1 106 ? 4.765 12.105 -9.052 1.00 89.69 106 MET A CA 1
ATOM 855 C C . MET A 1 106 ? 4.724 13.085 -7.875 1.00 89.69 106 MET A C 1
ATOM 857 O O . MET A 1 106 ? 3.647 13.334 -7.33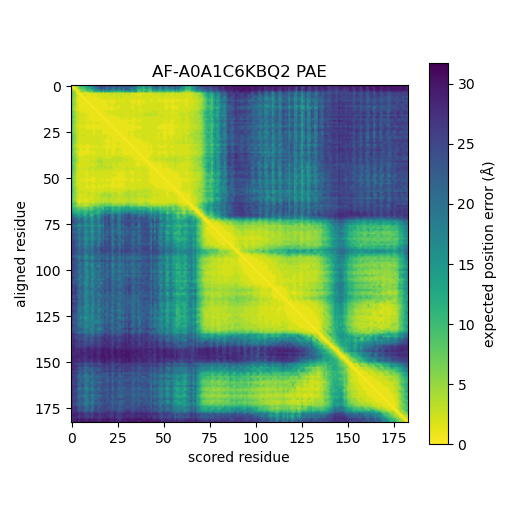1 1.00 89.69 106 MET A O 1
ATOM 861 N N . TYR A 1 107 ? 5.865 13.685 -7.520 1.00 88.56 107 TYR A N 1
ATOM 862 C CA . TYR A 1 107 ? 5.948 14.703 -6.473 1.00 88.56 107 TYR A CA 1
ATOM 863 C C . TYR A 1 107 ? 5.076 15.920 -6.797 1.00 88.56 107 TYR A C 1
ATOM 865 O O . TYR A 1 107 ? 4.262 16.329 -5.967 1.00 88.56 107 TYR A O 1
ATOM 873 N N . LEU A 1 108 ? 5.182 16.470 -8.009 1.00 86.50 108 LEU A N 1
ATOM 874 C CA . LEU A 1 108 ? 4.388 17.621 -8.444 1.00 86.50 108 LEU A CA 1
ATOM 875 C C . LEU A 1 108 ? 2.884 17.324 -8.418 1.00 86.50 108 LEU A C 1
ATOM 877 O O . LEU A 1 108 ? 2.104 18.178 -7.994 1.00 86.50 108 LEU A O 1
ATOM 881 N N . THR A 1 109 ? 2.492 16.101 -8.789 1.00 85.50 109 THR A N 1
ATOM 882 C CA . THR A 1 109 ? 1.091 15.650 -8.782 1.00 85.50 109 THR A CA 1
ATOM 883 C C . THR A 1 109 ? 0.476 15.703 -7.382 1.00 85.50 109 THR A C 1
ATOM 885 O O . THR A 1 109 ? -0.702 16.019 -7.249 1.00 85.50 109 THR A O 1
ATOM 888 N N . ILE A 1 110 ? 1.255 15.436 -6.329 1.00 89.19 110 ILE A N 1
ATOM 889 C CA . ILE A 1 110 ? 0.743 15.396 -4.949 1.00 89.19 110 ILE A CA 1
ATOM 890 C C . ILE A 1 110 ? 1.043 16.670 -4.148 1.00 89.19 110 ILE A C 1
ATOM 892 O O . ILE A 1 110 ? 0.287 17.009 -3.239 1.00 89.19 110 ILE A O 1
ATOM 896 N N . ASN A 1 111 ? 2.111 17.406 -4.475 1.00 89.19 111 ASN A N 1
ATOM 897 C CA . ASN A 1 111 ? 2.638 18.510 -3.662 1.00 89.19 111 ASN A CA 1
ATOM 898 C C . ASN A 1 111 ? 1.598 19.612 -3.393 1.00 89.19 111 ASN A C 1
ATOM 900 O O . ASN A 1 111 ? 1.490 20.085 -2.260 1.00 89.19 111 ASN A O 1
ATOM 904 N N . LYS A 1 112 ? 0.793 19.990 -4.398 1.00 86.06 112 LYS A N 1
ATOM 905 C CA . LYS A 1 112 ? -0.292 20.977 -4.230 1.00 86.06 112 LYS A CA 1
ATOM 906 C C . LYS A 1 112 ? -1.291 20.527 -3.155 1.00 86.06 112 LYS A C 1
ATOM 908 O O . LYS A 1 112 ? -1.609 21.288 -2.245 1.00 86.06 112 LYS A O 1
ATOM 913 N N . PHE A 1 113 ? -1.749 19.282 -3.235 1.00 86.75 113 PHE A N 1
ATOM 914 C CA . PHE A 1 113 ? -2.772 18.735 -2.343 1.00 86.75 113 PHE A CA 1
ATOM 915 C C . PHE A 1 113 ? -2.232 18.477 -0.936 1.00 86.75 113 PHE A C 1
ATOM 917 O O . PHE A 1 113 ? -2.918 18.756 0.045 1.00 86.75 113 PHE A O 1
ATOM 924 N N . VAL A 1 114 ? -0.969 18.053 -0.818 1.00 83.44 114 VAL A N 1
ATOM 925 C CA . VAL A 1 114 ? -0.280 17.926 0.477 1.00 83.44 114 VAL A CA 1
ATOM 926 C C . VAL A 1 114 ? -0.215 19.276 1.193 1.00 83.44 114 VAL A C 1
ATOM 928 O O . VAL A 1 114 ? -0.552 19.357 2.374 1.00 83.44 114 VAL A O 1
ATOM 931 N N . ARG A 1 115 ? 0.164 20.352 0.489 1.00 80.50 115 ARG A N 1
ATOM 932 C CA . ARG A 1 115 ? 0.210 21.710 1.064 1.00 80.50 115 ARG A CA 1
ATOM 933 C C . ARG A 1 115 ? -1.161 22.185 1.529 1.00 80.50 115 ARG A C 1
ATOM 935 O O . ARG A 1 115 ? -1.268 22.761 2.610 1.00 80.50 115 ARG A O 1
ATOM 942 N N . ASN A 1 116 ? -2.192 21.884 0.747 1.00 84.69 116 ASN A N 1
ATOM 943 C CA . ASN A 1 116 ? -3.573 22.252 1.048 1.00 84.69 116 ASN A CA 1
ATOM 944 C C . ASN A 1 116 ? -4.257 21.297 2.042 1.00 84.69 116 ASN A C 1
ATOM 946 O O . ASN A 1 116 ? -5.394 21.548 2.431 1.00 84.69 116 ASN A O 1
ATOM 950 N N . LYS A 1 117 ? -3.574 20.227 2.479 1.00 85.81 117 LYS A N 1
ATOM 951 C CA . LYS A 1 117 ? -4.121 19.157 3.332 1.00 85.81 117 LYS A CA 1
ATOM 952 C C . LYS A 1 117 ? -5.397 18.520 2.760 1.00 85.81 117 LYS A C 1
ATOM 954 O O . LYS A 1 117 ? -6.269 18.095 3.516 1.00 85.81 117 LYS A O 1
ATOM 959 N N . ASP A 1 118 ? -5.493 18.433 1.436 1.00 83.69 118 ASP A N 1
ATOM 960 C CA . ASP A 1 118 ? -6.619 17.812 0.738 1.00 83.69 118 ASP A CA 1
ATOM 961 C C . ASP A 1 118 ? -6.475 16.283 0.742 1.00 83.69 118 ASP A C 1
ATOM 963 O O . ASP A 1 118 ? -5.896 15.665 -0.154 1.00 83.69 118 ASP A O 1
ATOM 967 N N . ILE A 1 119 ? -6.974 15.674 1.817 1.00 77.75 119 ILE A N 1
ATOM 968 C CA . ILE A 1 119 ? -6.928 14.225 2.041 1.00 77.75 119 ILE A CA 1
ATOM 969 C C . ILE A 1 119 ? -7.797 13.479 1.023 1.00 77.75 119 ILE A C 1
ATOM 971 O O . ILE A 1 119 ? -7.459 12.358 0.639 1.00 77.75 119 ILE A O 1
ATOM 975 N N . GLU A 1 120 ? -8.901 14.077 0.581 1.00 78.75 120 GLU A N 1
ATOM 976 C CA . GLU A 1 120 ? -9.842 13.426 -0.325 1.00 78.75 120 GLU A CA 1
ATOM 977 C C . GLU A 1 120 ? -9.195 13.199 -1.693 1.00 78.75 120 GLU A C 1
ATOM 979 O O . GLU A 1 120 ? -9.122 12.061 -2.165 1.00 78.75 120 GLU A O 1
ATOM 984 N N . THR A 1 121 ? -8.615 14.248 -2.277 1.00 83.75 121 THR A N 1
ATOM 985 C CA . THR A 1 121 ? -7.924 14.134 -3.566 1.00 83.75 121 THR A CA 1
ATOM 986 C C . THR A 1 121 ? -6.677 13.256 -3.462 1.00 83.75 121 THR A C 1
ATOM 988 O O . THR A 1 121 ? -6.427 12.441 -4.351 1.00 83.75 121 THR A O 1
ATOM 991 N N . LEU A 1 122 ? -5.924 13.329 -2.355 1.00 82.50 122 LEU A N 1
ATOM 992 C CA . LEU A 1 122 ? -4.782 12.432 -2.120 1.00 82.50 122 LEU A CA 1
ATOM 993 C C . LEU A 1 122 ? -5.194 10.957 -2.058 1.00 82.50 122 LEU A C 1
ATOM 995 O O . LEU A 1 122 ? -4.468 10.102 -2.565 1.00 82.50 122 LEU A O 1
ATOM 999 N N . THR A 1 123 ? -6.362 10.658 -1.487 1.00 78.00 123 THR A N 1
ATOM 1000 C CA . THR A 1 123 ? -6.906 9.294 -1.441 1.00 78.00 123 THR A CA 1
ATOM 1001 C C . THR A 1 123 ? -7.246 8.802 -2.847 1.00 78.00 123 THR A C 1
ATOM 1003 O O . THR A 1 123 ? -6.859 7.698 -3.221 1.00 78.00 123 THR A O 1
ATOM 1006 N N . ILE A 1 124 ? -7.884 9.643 -3.668 1.00 80.19 124 ILE A N 1
ATOM 1007 C CA . ILE A 1 124 ? -8.207 9.303 -5.062 1.00 80.19 124 ILE A CA 1
ATOM 1008 C C . ILE A 1 124 ? -6.929 9.051 -5.875 1.00 80.19 124 ILE A C 1
ATOM 1010 O O . ILE A 1 124 ? -6.851 8.067 -6.610 1.00 80.19 124 ILE A O 1
ATOM 1014 N N . ILE A 1 125 ? -5.909 9.904 -5.725 1.00 86.12 125 ILE A N 1
ATOM 1015 C CA . ILE A 1 125 ? -4.613 9.747 -6.403 1.00 86.12 125 ILE A CA 1
ATOM 1016 C C . ILE A 1 125 ? -3.928 8.441 -5.978 1.00 86.12 125 ILE A C 1
ATOM 1018 O O . ILE A 1 125 ? -3.451 7.691 -6.831 1.00 86.12 125 ILE A O 1
ATOM 1022 N N . HIS A 1 126 ? -3.893 8.149 -4.675 1.00 84.38 126 HIS A N 1
ATOM 1023 C CA . HIS A 1 126 ? -3.358 6.891 -4.152 1.00 84.38 126 HIS A CA 1
ATOM 1024 C C . HIS A 1 126 ? -4.062 5.679 -4.775 1.00 84.38 126 HIS A C 1
ATOM 1026 O O . HIS A 1 126 ? -3.402 4.768 -5.283 1.00 84.38 126 HIS A O 1
ATOM 1032 N N . ASP A 1 127 ? -5.395 5.687 -4.788 1.00 76.69 127 ASP A N 1
ATOM 1033 C CA . ASP A 1 127 ? -6.180 4.578 -5.318 1.00 76.69 127 ASP A CA 1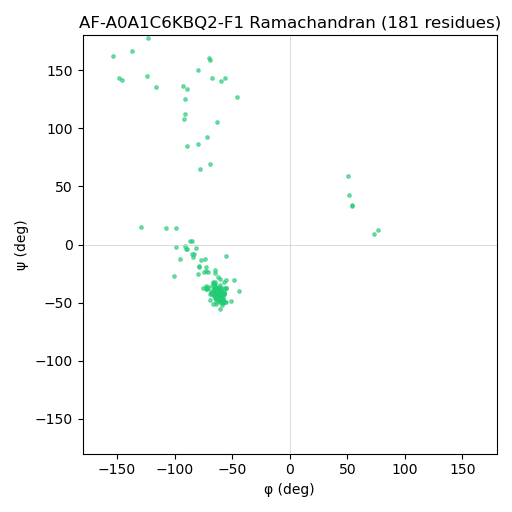
ATOM 1034 C C . ASP A 1 127 ? -5.958 4.412 -6.827 1.00 76.69 127 ASP A C 1
ATOM 1036 O O . ASP A 1 127 ? -5.802 3.287 -7.294 1.00 76.69 127 ASP A O 1
ATOM 1040 N N . LEU A 1 128 ? -5.838 5.504 -7.592 1.00 82.88 128 LEU A N 1
ATOM 1041 C CA . LEU A 1 128 ? -5.497 5.451 -9.020 1.00 82.88 128 LEU A CA 1
ATOM 1042 C C . LEU A 1 128 ? -4.157 4.752 -9.262 1.00 82.88 128 LEU A C 1
ATOM 1044 O O . LEU A 1 128 ? -4.088 3.822 -10.070 1.00 82.88 128 LEU A O 1
ATOM 1048 N N . TYR A 1 129 ? -3.104 5.155 -8.544 1.00 84.38 129 TYR A N 1
ATOM 1049 C CA . TYR A 1 129 ? -1.794 4.513 -8.662 1.00 84.38 129 TYR A CA 1
ATOM 1050 C C . TYR A 1 129 ? -1.851 3.029 -8.288 1.00 84.38 129 TYR A C 1
ATOM 1052 O O . TYR A 1 129 ? -1.248 2.207 -8.982 1.00 84.38 129 TYR A O 1
ATOM 1060 N N . ARG A 1 130 ? -2.623 2.665 -7.254 1.00 74.75 130 ARG A N 1
ATOM 1061 C CA . ARG A 1 130 ? -2.835 1.265 -6.858 1.00 74.75 130 ARG A CA 1
ATOM 1062 C C . ARG A 1 130 ? -3.467 0.450 -7.987 1.00 74.75 130 ARG A C 1
ATOM 1064 O O . ARG A 1 130 ? -2.956 -0.620 -8.310 1.00 74.75 130 ARG A O 1
ATOM 1071 N N . GLN A 1 131 ? -4.531 0.958 -8.612 1.00 74.69 131 GLN A N 1
ATOM 1072 C CA . GLN A 1 131 ? -5.208 0.250 -9.704 1.00 74.69 131 GLN A CA 1
ATOM 1073 C C . GLN A 1 131 ? -4.310 0.092 -10.934 1.00 74.69 131 GLN A C 1
ATOM 1075 O O . GLN A 1 131 ? -4.255 -0.978 -11.540 1.00 74.69 131 GLN A O 1
ATOM 1080 N N . ILE A 1 132 ? -3.560 1.141 -11.287 1.00 78.81 132 ILE A N 1
ATOM 1081 C CA . ILE A 1 132 ? -2.598 1.097 -12.397 1.00 78.81 132 ILE A CA 1
ATOM 1082 C C . ILE A 1 132 ? -1.509 0.052 -12.122 1.00 78.81 132 ILE A C 1
ATOM 1084 O O . ILE A 1 132 ? -1.150 -0.727 -13.007 1.00 78.81 132 ILE A O 1
ATOM 1088 N N . TRP A 1 133 ? -0.994 0.005 -10.893 1.00 74.38 133 TRP A N 1
ATOM 1089 C CA . TRP A 1 133 ? 0.025 -0.961 -10.495 1.00 74.38 133 TRP A CA 1
ATOM 1090 C C . TRP A 1 133 ? -0.488 -2.408 -10.548 1.00 74.38 133 TRP A C 1
ATOM 1092 O O . TRP A 1 133 ? 0.195 -3.273 -11.100 1.00 74.38 133 TRP A O 1
ATOM 1102 N N . GLN A 1 134 ? -1.715 -2.664 -10.079 1.00 68.81 134 GLN A N 1
ATOM 1103 C CA . GLN A 1 134 ? -2.344 -3.990 -10.137 1.00 68.81 134 GLN A CA 1
ATOM 1104 C C . GLN A 1 134 ? -2.477 -4.511 -11.576 1.00 68.81 134 GLN A C 1
ATOM 1106 O O . GLN A 1 134 ? -2.197 -5.682 -11.827 1.00 68.81 134 GLN A O 1
ATOM 1111 N N . ILE A 1 135 ? -2.778 -3.639 -12.546 1.00 69.69 135 ILE A N 1
ATOM 1112 C CA . ILE A 1 135 ? -2.790 -4.005 -13.974 1.00 69.69 135 ILE A CA 1
ATOM 1113 C C . ILE A 1 135 ? -1.401 -4.448 -14.463 1.00 69.69 135 ILE A C 1
ATOM 1115 O O . ILE A 1 135 ? -1.295 -5.371 -15.272 1.00 69.69 135 ILE A O 1
ATOM 1119 N N . LYS A 1 136 ? -0.325 -3.800 -14.000 1.00 60.00 136 LYS A N 1
ATOM 1120 C CA . LYS A 1 136 ? 1.044 -4.097 -14.451 1.00 60.00 136 LYS A CA 1
ATOM 1121 C C . LYS A 1 136 ? 1.565 -5.432 -13.907 1.00 60.00 136 LYS A C 1
ATOM 1123 O O . LYS A 1 136 ? 2.221 -6.152 -14.655 1.00 60.00 136 LYS A O 1
ATOM 1128 N N . ILE A 1 137 ? 1.239 -5.784 -12.660 1.00 56.28 137 ILE A N 1
ATOM 1129 C CA . ILE A 1 137 ? 1.632 -7.074 -12.057 1.00 56.28 137 ILE A CA 1
ATOM 1130 C C . ILE A 1 137 ? 1.016 -8.261 -12.793 1.00 56.28 137 ILE A C 1
ATOM 1132 O O . ILE A 1 137 ? 1.678 -9.286 -12.957 1.00 56.28 137 ILE A O 1
ATOM 1136 N N . LEU A 1 138 ? -0.229 -8.121 -13.262 1.00 54.38 138 LEU A N 1
ATOM 1137 C CA . LEU A 1 138 ? -0.901 -9.174 -14.026 1.00 54.38 138 LEU A CA 1
ATOM 1138 C C . LEU A 1 138 ? -0.070 -9.586 -15.250 1.00 54.38 138 LEU A C 1
ATOM 1140 O O . LEU A 1 138 ? 0.051 -10.771 -15.514 1.00 54.38 138 LEU A O 1
ATOM 1144 N N . LYS A 1 139 ? 0.606 -8.644 -15.925 1.00 52.94 139 LYS A N 1
ATOM 1145 C CA . LYS A 1 139 ? 1.484 -8.968 -17.063 1.00 52.94 139 LYS A CA 1
ATOM 1146 C C . LYS A 1 139 ? 2.78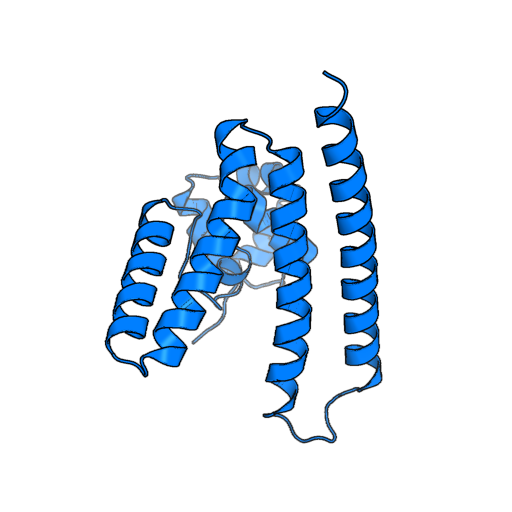2 -9.672 -16.658 1.00 52.94 139 LYS A C 1
ATOM 1148 O O . LYS A 1 139 ? 3.209 -10.578 -17.355 1.00 52.94 139 LYS A O 1
ATOM 1153 N N . THR A 1 140 ? 3.416 -9.311 -15.544 1.00 48.28 140 THR A N 1
ATOM 1154 C CA . THR A 1 140 ? 4.719 -9.899 -15.162 1.00 48.28 140 THR A CA 1
ATOM 1155 C C . THR A 1 140 ? 4.629 -11.348 -14.670 1.00 48.28 140 THR A C 1
ATOM 1157 O O . THR A 1 140 ? 5.614 -12.074 -14.753 1.00 48.28 140 THR A O 1
ATOM 1160 N N . ASN A 1 141 ? 3.463 -11.798 -14.192 1.00 48.50 141 ASN A N 1
ATOM 1161 C CA . ASN A 1 141 ? 3.254 -13.205 -13.817 1.00 48.50 141 ASN A CA 1
ATOM 1162 C C . ASN A 1 141 ? 3.053 -14.139 -15.030 1.00 48.50 141 ASN A C 1
ATOM 1164 O O . ASN A 1 141 ? 3.151 -15.357 -14.875 1.00 48.50 141 ASN A O 1
ATOM 1168 N N . THR A 1 142 ? 2.822 -13.587 -16.228 1.00 48.69 142 THR A N 1
ATOM 1169 C CA . THR A 1 142 ? 2.627 -14.372 -17.463 1.00 48.69 142 THR A CA 1
ATOM 1170 C C . THR A 1 142 ? 3.927 -14.881 -18.089 1.00 48.69 142 THR A C 1
ATOM 1172 O O . THR A 1 142 ? 3.893 -15.857 -18.830 1.00 48.69 142 THR A O 1
ATOM 1175 N N . ASP A 1 143 ? 5.082 -14.300 -17.743 1.00 47.12 143 ASP A N 1
ATOM 1176 C CA . ASP A 1 143 ? 6.367 -14.660 -18.365 1.00 47.12 143 ASP A CA 1
ATOM 1177 C C . ASP A 1 143 ? 7.044 -15.900 -17.734 1.00 47.12 143 ASP A C 1
ATOM 1179 O O . ASP A 1 143 ? 7.995 -16.428 -18.303 1.00 47.12 143 ASP A O 1
ATOM 1183 N N . ASN A 1 144 ? 6.564 -16.400 -16.582 1.00 46.31 144 ASN A N 1
ATOM 1184 C CA . ASN A 1 144 ? 7.216 -17.483 -15.817 1.00 46.31 144 ASN A CA 1
ATOM 1185 C C . ASN A 1 144 ? 6.305 -18.668 -15.431 1.00 46.31 144 ASN A C 1
ATOM 1187 O O . ASN A 1 144 ? 6.679 -19.483 -14.587 1.00 46.31 144 ASN A O 1
ATOM 1191 N N . SER A 1 145 ? 5.128 -18.809 -16.041 1.00 44.59 145 SER A N 1
ATOM 1192 C CA . SER A 1 145 ? 4.301 -20.016 -15.909 1.00 44.59 145 SER A CA 1
ATOM 1193 C C . SER A 1 145 ? 4.007 -20.591 -17.292 1.00 44.59 145 SER A C 1
ATOM 1195 O O . SER A 1 145 ? 3.910 -19.846 -18.264 1.00 44.59 145 SER A O 1
ATOM 1197 N N . ASN A 1 146 ? 3.943 -21.924 -17.406 1.00 45.53 146 ASN A N 1
ATOM 1198 C CA . ASN A 1 146 ? 3.580 -22.595 -18.653 1.00 45.53 146 ASN A CA 1
ATOM 1199 C C . ASN A 1 146 ? 2.346 -21.909 -19.252 1.00 45.53 146 ASN A C 1
ATOM 1201 O O . ASN A 1 146 ? 1.320 -21.792 -18.587 1.00 45.53 146 ASN A O 1
ATOM 1205 N N . LEU A 1 147 ? 2.437 -21.507 -20.521 1.00 42.12 147 LEU A N 1
ATOM 1206 C CA . LEU A 1 147 ? 1.412 -20.751 -21.257 1.00 42.12 147 LEU A CA 1
ATOM 1207 C C . LEU A 1 147 ? 0.020 -21.432 -21.280 1.00 42.12 147 LEU A C 1
ATOM 1209 O O . LEU A 1 147 ? -0.959 -20.840 -21.721 1.00 42.12 147 LEU A O 1
ATOM 1213 N N . LEU A 1 148 ? -0.058 -22.688 -20.833 1.00 45.97 148 LEU A N 1
ATOM 1214 C CA . LEU A 1 148 ? -1.249 -23.533 -20.779 1.00 45.97 148 LEU A CA 1
ATOM 1215 C C . LEU A 1 148 ? -1.973 -23.512 -19.418 1.00 45.97 148 LEU A C 1
ATOM 1217 O O . LEU A 1 148 ? -3.106 -23.980 -19.354 1.00 45.97 148 LEU A O 1
ATOM 1221 N N . ASP A 1 149 ? -1.362 -22.962 -18.362 1.00 48.16 149 ASP A N 1
ATOM 1222 C CA . ASP A 1 149 ? -1.937 -22.922 -17.003 1.00 48.16 149 ASP A CA 1
ATOM 1223 C C . ASP A 1 149 ? -2.594 -21.568 -16.660 1.00 48.16 149 ASP A C 1
ATOM 1225 O O . ASP A 1 149 ? -3.172 -21.396 -15.584 1.00 48.16 149 ASP A O 1
ATOM 1229 N N . ILE A 1 150 ? -2.530 -20.596 -17.575 1.00 51.31 150 ILE A N 1
ATOM 1230 C CA . ILE A 1 150 ? -3.113 -19.263 -17.400 1.00 51.31 150 ILE A CA 1
ATOM 1231 C C . ILE A 1 150 ? -4.545 -19.279 -17.942 1.00 51.31 150 ILE A C 1
ATOM 1233 O O . ILE A 1 150 ? -4.766 -19.375 -19.151 1.00 51.31 150 ILE A O 1
ATOM 1237 N N . ASP A 1 151 ? -5.542 -19.138 -17.065 1.00 60.38 151 ASP A N 1
ATOM 1238 C CA . ASP A 1 151 ? -6.909 -18.863 -17.510 1.00 60.38 151 ASP A CA 1
ATOM 1239 C C . ASP A 1 151 ? -6.998 -17.419 -18.024 1.00 60.38 151 ASP A C 1
ATOM 1241 O O . ASP A 1 151 ? -7.245 -16.467 -17.279 1.00 60.38 151 ASP A O 1
ATOM 1245 N N . ILE A 1 152 ? -6.805 -17.275 -19.335 1.00 59.69 152 ILE A N 1
ATOM 1246 C CA . ILE A 1 152 ? -6.898 -16.025 -20.103 1.00 59.69 152 ILE A CA 1
ATOM 1247 C C . ILE A 1 152 ? -8.190 -15.251 -19.780 1.00 59.69 152 ILE A C 1
ATOM 1249 O O . ILE A 1 152 ? -8.212 -14.017 -19.821 1.00 59.69 152 ILE A O 1
ATOM 1253 N N . ASN A 1 153 ? -9.277 -15.947 -19.426 1.00 60.12 153 ASN A N 1
ATOM 1254 C CA . ASN A 1 153 ? -10.537 -15.298 -19.071 1.00 60.12 153 ASN A CA 1
ATOM 1255 C C . ASN A 1 153 ? -10.464 -14.596 -17.714 1.00 60.12 153 ASN A C 1
ATOM 1257 O O . ASN A 1 153 ? -11.005 -13.499 -17.574 1.00 60.12 153 ASN A O 1
ATOM 1261 N N . THR A 1 154 ? -9.767 -15.185 -16.743 1.00 62.72 154 THR A N 1
ATOM 1262 C CA . THR A 1 154 ? -9.566 -14.601 -15.414 1.00 62.72 154 THR A CA 1
ATOM 1263 C C . THR A 1 154 ? -8.693 -13.344 -15.485 1.00 62.72 154 THR A C 1
ATOM 1265 O O . THR A 1 154 ? -9.041 -12.322 -14.894 1.00 62.72 154 THR A O 1
ATOM 1268 N N . GLU A 1 155 ? -7.609 -13.346 -16.266 1.00 65.56 155 GLU A N 1
ATOM 1269 C CA . GLU A 1 155 ? -6.780 -12.143 -16.448 1.00 65.56 155 GLU A CA 1
ATOM 1270 C C . GLU A 1 155 ? -7.524 -11.017 -17.167 1.00 65.56 155 GLU A C 1
ATOM 1272 O O . GLU A 1 155 ? -7.486 -9.862 -16.733 1.00 65.56 155 GLU A O 1
ATOM 1277 N N . LYS A 1 156 ? -8.258 -11.354 -18.234 1.00 69.88 156 LYS A N 1
ATOM 1278 C CA . LYS A 1 156 ? -9.092 -10.389 -18.956 1.00 69.88 156 LYS A CA 1
ATOM 1279 C C . LYS A 1 156 ? -10.181 -9.808 -18.054 1.00 69.88 156 LYS A C 1
ATOM 1281 O O . LYS A 1 156 ? -10.436 -8.606 -18.098 1.00 69.88 156 LYS A O 1
ATOM 1286 N N . HIS A 1 157 ? -10.794 -10.637 -17.212 1.00 73.19 157 HIS A N 1
ATOM 1287 C CA . HIS A 1 157 ? -11.778 -10.195 -16.229 1.00 73.19 157 HIS A CA 1
ATOM 1288 C C . HIS A 1 157 ? -11.171 -9.220 -15.207 1.00 73.19 157 HIS A C 1
ATOM 1290 O O . HIS A 1 157 ? -11.732 -8.148 -14.979 1.00 73.19 157 HIS A O 1
ATOM 1296 N N . ASN A 1 158 ? -9.996 -9.536 -14.657 1.00 71.62 158 ASN A N 1
ATOM 1297 C CA . ASN A 1 158 ? -9.293 -8.674 -13.703 1.00 71.62 158 ASN A CA 1
ATOM 1298 C C . ASN A 1 158 ? -8.875 -7.334 -14.326 1.00 71.62 158 ASN A C 1
ATOM 1300 O O . ASN A 1 158 ? -9.047 -6.283 -13.706 1.00 71.62 158 ASN A O 1
ATOM 1304 N N . TYR A 1 159 ? -8.395 -7.345 -15.572 1.00 76.94 159 TYR A N 1
ATOM 1305 C CA . TYR A 1 159 ? -8.094 -6.120 -16.313 1.00 76.94 159 TYR A CA 1
ATOM 1306 C C . TYR A 1 159 ? -9.324 -5.208 -16.439 1.00 76.94 159 TYR A C 1
ATOM 1308 O O . TYR A 1 159 ? -9.244 -4.015 -16.138 1.00 76.94 159 TYR A O 1
ATOM 1316 N N . GLU A 1 160 ? -10.476 -5.760 -16.835 1.00 78.12 160 GLU A N 1
ATOM 1317 C CA . GLU A 1 160 ? -11.712 -4.980 -16.975 1.00 78.12 160 GLU A CA 1
ATOM 1318 C C . GLU A 1 160 ? -12.220 -4.434 -15.629 1.00 78.12 160 GLU A C 1
ATOM 1320 O O . GLU A 1 160 ? -12.725 -3.309 -15.575 1.00 78.12 160 GLU A O 1
ATOM 1325 N N . ILE A 1 161 ? -12.030 -5.169 -14.524 1.00 79.62 161 ILE A N 1
ATOM 1326 C CA . ILE A 1 161 ? -12.344 -4.683 -13.170 1.00 79.62 161 ILE A CA 1
ATOM 1327 C C . ILE A 1 161 ? -11.515 -3.438 -12.833 1.00 79.62 161 ILE A C 1
ATOM 1329 O O . ILE A 1 161 ? -12.088 -2.392 -12.512 1.00 79.62 161 ILE A O 1
ATOM 1333 N N . HIS A 1 162 ? -10.185 -3.524 -12.936 1.00 77.19 162 HIS A N 1
ATOM 1334 C CA . HIS A 1 162 ? -9.303 -2.409 -12.580 1.00 77.19 162 HIS A CA 1
ATOM 1335 C C . HIS A 1 162 ? -9.504 -1.210 -13.509 1.00 77.19 162 HIS A C 1
ATOM 1337 O O . HIS A 1 162 ? -9.549 -0.071 -13.048 1.00 77.19 162 HIS A O 1
ATOM 1343 N N . LYS A 1 163 ? -9.731 -1.444 -14.807 1.00 81.06 163 LYS A N 1
ATOM 1344 C CA . LYS A 1 163 ? -10.064 -0.391 -15.777 1.00 81.06 163 LYS A CA 1
ATOM 1345 C C . LYS A 1 163 ? -11.347 0.354 -15.406 1.00 81.06 163 LYS A C 1
ATOM 1347 O O . LYS A 1 163 ? -11.370 1.583 -15.421 1.00 81.06 163 LYS A O 1
ATOM 1352 N N . LYS A 1 164 ? -12.410 -0.365 -15.031 1.00 85.00 164 LYS A N 1
ATOM 1353 C CA . LYS A 1 164 ? -13.659 0.260 -14.571 1.00 85.00 164 LYS A CA 1
ATOM 1354 C C . LYS A 1 164 ? -13.434 1.094 -13.308 1.00 85.00 164 LYS A C 1
ATOM 1356 O O . LYS A 1 164 ? -13.976 2.191 -13.202 1.00 85.00 164 LYS A O 1
ATOM 1361 N N . GLN A 1 165 ? -12.631 0.594 -12.369 1.00 82.12 165 GLN A N 1
ATOM 1362 C CA . GLN A 1 165 ? -12.291 1.318 -11.142 1.00 82.12 165 GLN A CA 1
ATOM 1363 C C . GLN A 1 165 ? -11.471 2.584 -11.427 1.00 82.12 165 GLN A C 1
ATOM 1365 O O . GLN A 1 165 ? -11.760 3.624 -10.842 1.00 82.12 165 GLN A O 1
ATOM 1370 N N . ILE A 1 166 ? -10.520 2.528 -12.365 1.00 86.31 166 ILE A N 1
ATOM 1371 C CA . ILE A 1 166 ? -9.757 3.700 -12.822 1.00 86.31 166 ILE A CA 1
ATOM 1372 C C . ILE A 1 166 ? -10.696 4.771 -13.371 1.00 86.31 166 ILE A C 1
ATOM 1374 O O . ILE A 1 166 ? -10.609 5.913 -12.935 1.00 86.31 166 ILE A O 1
ATOM 1378 N N . ASN A 1 167 ? -11.625 4.413 -14.262 1.00 86.44 167 ASN A N 1
ATOM 1379 C CA . ASN A 1 167 ? -12.556 5.389 -14.838 1.00 86.44 167 ASN A CA 1
ATOM 1380 C C . ASN A 1 167 ? -13.382 6.100 -13.754 1.00 86.44 167 ASN A C 1
ATOM 1382 O O . ASN A 1 167 ? -13.450 7.322 -13.742 1.00 86.44 167 ASN A O 1
ATOM 1386 N N . ILE A 1 168 ? -13.912 5.349 -12.782 1.00 89.12 168 ILE A N 1
ATOM 1387 C CA . ILE A 1 168 ? -14.666 5.922 -11.653 1.00 89.12 168 ILE A CA 1
ATOM 1388 C C . ILE A 1 168 ? -13.807 6.902 -10.841 1.00 89.12 168 ILE A C 1
ATOM 1390 O O . ILE A 1 168 ? -14.293 7.941 -10.398 1.00 89.12 168 ILE A O 1
ATOM 1394 N N . LEU A 1 169 ? -12.541 6.563 -10.595 1.00 85.50 169 LEU A N 1
ATOM 1395 C CA . LEU A 1 169 ? -11.633 7.417 -9.833 1.00 85.50 169 LEU A CA 1
ATOM 1396 C C . LEU A 1 169 ? -11.237 8.676 -10.617 1.00 85.50 169 LEU A C 1
ATOM 1398 O O . LEU A 1 169 ? -11.140 9.744 -10.018 1.00 85.50 169 LEU A O 1
ATOM 1402 N N . LEU A 1 170 ? -11.062 8.576 -11.939 1.00 87.56 170 LEU A N 1
ATOM 1403 C CA . LEU A 1 170 ? -10.810 9.728 -12.808 1.00 87.56 170 LEU A CA 1
ATOM 1404 C C . LEU A 1 170 ? -11.997 10.697 -12.817 1.00 87.56 170 LEU A C 1
ATOM 1406 O O . LEU A 1 170 ? -11.785 11.901 -12.683 1.00 87.56 170 LEU A O 1
ATOM 1410 N N . ASP A 1 171 ? -13.226 10.183 -12.893 1.00 88.62 171 ASP A N 1
ATOM 1411 C CA . ASP A 1 171 ? -14.436 11.011 -12.837 1.00 88.62 171 ASP A CA 1
ATOM 1412 C C . ASP A 1 171 ? -14.524 11.778 -11.506 1.00 88.62 171 ASP A C 1
ATOM 1414 O O . ASP A 1 171 ? -14.758 12.986 -11.489 1.00 88.62 171 ASP A O 1
ATOM 1418 N N . LYS A 1 172 ? -14.252 11.104 -10.378 1.00 88.12 172 LYS A N 1
ATOM 1419 C CA . LYS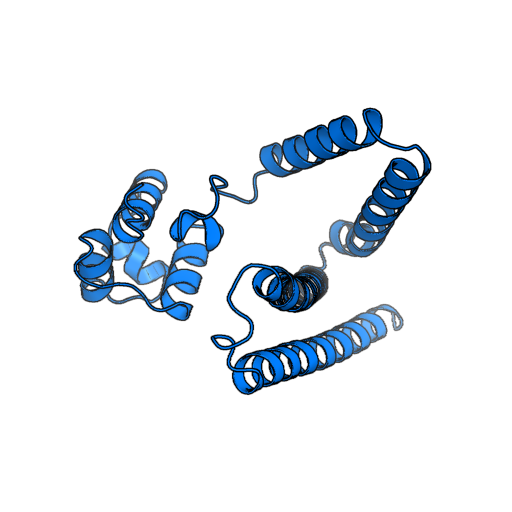 A 1 172 ? -14.207 11.748 -9.052 1.00 88.12 172 LYS A CA 1
ATOM 1420 C C . LYS A 1 172 ? -13.123 12.819 -8.960 1.00 88.12 172 LYS A C 1
ATOM 1422 O O . LYS A 1 172 ? -13.366 13.898 -8.428 1.00 88.12 172 LYS A O 1
ATOM 1427 N N . LEU A 1 173 ? -11.932 12.534 -9.487 1.00 85.38 173 LEU A N 1
ATOM 1428 C CA . LEU A 1 173 ? -10.828 13.490 -9.496 1.00 85.38 173 LEU A CA 1
ATOM 1429 C C . LEU A 1 173 ? -11.185 14.738 -10.316 1.00 85.38 173 LEU A C 1
ATOM 1431 O O . LEU A 1 173 ? -10.844 15.855 -9.930 1.00 85.38 173 LEU A O 1
ATOM 1435 N N . TYR A 1 174 ? -11.875 14.562 -11.443 1.00 83.69 174 TYR A N 1
ATOM 1436 C CA . TYR A 1 174 ? -12.317 15.667 -12.285 1.00 83.69 174 TYR A CA 1
ATOM 1437 C C . TYR A 1 174 ? -13.337 16.568 -11.573 1.00 83.69 174 TYR A C 1
ATOM 1439 O O . TYR A 1 174 ? -13.188 17.790 -11.593 1.00 83.69 174 TYR A O 1
ATOM 1447 N N . GLU A 1 175 ? -14.325 15.984 -10.892 1.00 84.12 175 GLU A N 1
ATOM 1448 C CA . GLU A 1 175 ? -15.328 16.750 -10.142 1.00 84.12 175 GLU A CA 1
ATOM 1449 C C . GLU A 1 175 ? -14.721 17.508 -8.947 1.00 84.12 175 GLU A C 1
ATOM 1451 O O . GLU A 1 175 ? -15.010 18.693 -8.772 1.00 84.12 175 GLU A O 1
ATOM 1456 N N . ASN A 1 176 ? -13.792 16.900 -8.199 1.00 78.38 176 ASN A N 1
ATOM 1457 C CA . ASN A 1 176 ? -13.127 17.570 -7.070 1.00 78.38 176 ASN A CA 1
ATOM 1458 C C . ASN A 1 176 ? -12.256 18.759 -7.511 1.00 78.38 176 ASN A C 1
ATOM 1460 O O . ASN A 1 176 ? -12.163 19.772 -6.818 1.00 78.38 176 ASN A O 1
ATOM 1464 N N . ASN A 1 177 ? -11.657 18.691 -8.702 1.00 69.56 177 ASN A N 1
ATOM 1465 C CA . ASN A 1 177 ? -10.884 19.813 -9.236 1.00 69.56 177 ASN A CA 1
ATOM 1466 C C . ASN A 1 177 ? -11.765 20.972 -9.741 1.00 69.56 177 ASN A C 1
ATOM 1468 O O . ASN A 1 177 ? -11.298 22.112 -9.764 1.00 69.56 177 ASN A O 1
ATOM 1472 N N . LYS A 1 178 ? -13.034 20.735 -10.113 1.00 68.81 178 LYS A N 1
ATOM 1473 C CA . LYS A 1 178 ? -13.964 21.821 -10.485 1.00 68.81 178 LYS A CA 1
ATOM 1474 C C . LYS A 1 178 ? -14.335 22.695 -9.290 1.00 68.81 178 LYS A C 1
ATOM 1476 O O . LYS A 1 178 ? -14.400 23.917 -9.428 1.00 68.81 178 LYS A O 1
ATOM 1481 N N . THR A 1 179 ? -14.557 22.096 -8.120 1.00 56.19 179 THR A N 1
ATOM 1482 C CA . THR A 1 179 ? -14.956 22.828 -6.906 1.00 56.19 179 THR A CA 1
ATOM 1483 C C . THR A 1 179 ? -13.887 23.800 -6.400 1.00 56.19 179 THR A C 1
ATOM 1485 O O . THR A 1 179 ? -14.231 24.809 -5.786 1.00 56.19 179 THR A O 1
ATOM 1488 N N . ASP A 1 180 ? -12.616 23.559 -6.733 1.00 52.34 180 ASP A N 1
ATOM 1489 C CA . ASP A 1 180 ? -11.486 24.440 -6.411 1.00 52.34 180 ASP A CA 1
ATOM 1490 C C . ASP A 1 180 ? -11.359 25.661 -7.341 1.00 52.34 180 ASP A C 1
ATOM 1492 O O . ASP A 1 180 ? -10.709 26.637 -6.980 1.00 52.34 180 ASP A O 1
ATOM 1496 N N . THR A 1 181 ? -11.971 25.640 -8.530 1.00 48.47 181 THR A N 1
ATOM 1497 C CA . THR A 1 181 ? -11.891 26.750 -9.507 1.00 48.47 181 THR A CA 1
ATOM 1498 C C . THR A 1 181 ? -13.000 27.798 -9.369 1.00 48.47 181 THR A C 1
ATOM 1500 O O . THR A 1 181 ? -13.007 28.782 -10.104 1.00 48.47 181 THR A O 1
ATOM 1503 N N . CYS A 1 182 ? -13.934 27.606 -8.431 1.00 42.25 182 CYS A N 1
ATOM 1504 C CA . CYS A 1 182 ? -15.101 28.475 -8.234 1.00 42.25 182 CYS A CA 1
ATOM 1505 C C . CYS A 1 182 ? -15.029 29.362 -6.970 1.00 42.25 182 CYS A C 1
ATOM 1507 O O . CYS A 1 182 ? -16.050 29.917 -6.562 1.00 42.25 182 CYS A O 1
ATOM 1509 N N . LYS A 1 183 ? -13.852 29.498 -6.346 1.00 38.78 183 LYS A N 1
ATOM 1510 C CA . LYS A 1 183 ? -13.568 30.412 -5.225 1.00 38.78 183 LYS A CA 1
ATOM 1511 C C . LYS A 1 183 ? -12.404 31.325 -5.576 1.00 38.78 183 LYS A C 1
ATOM 1513 O O . LYS A 1 183 ? -12.452 32.491 -5.132 1.00 38.78 183 LYS A O 1
#

pLDDT: mean 79.73, std 15.46, range [36.69, 97.88]

Foldseek 3Di:
DPQQLLCLLVVLCVVVVHDLVRLCVQLVHDSVVNVCSNVSVDPDDPSSLVSSCVSSQADSCSSRVVDPGGHPDPVVVVVVVVVLQVVLVPDDVVVSVVSVVVVVVVCVCCVVCVVVVVVPLVVLVVLLVVLVVQLVVLVVVCVPDDVVPDPPVVNVVSNVVSVVVNVVSVVVNVVVVVVVVPD

Nearest PDB structures (foldseek):
  1y7y-assembly1_B  TM=9.656E-01  e=4.854E-04  Aeromonas hydrophila
  2b5a-assembly1_A  TM=8.772E-01  e=7.340E-04  [Bacillus] caldolyticus
  3f52-assembly1_A  TM=9.233E-01  e=3.645E-03  Corynebacterium glutamicum
  3vk0-assembly2_B  TM=8.385E-01  e=3.122E-03  Neisseria meningitidis MC58
  6jq1-assembly1_A  TM=5.834E-01  e=1.960E-03  Deinococcus geothermalis DSM 11300

Mean predicted aligned error: 14.21 Å

Radius of gyration: 19.98 Å; Cα contacts (8 Å, |Δi|>4): 129; chains: 1; bounding box: 40×54×44 Å

Solvent-accessible surface area (backbone atoms only — not comparable to full-atom values): 10315 Å² total; per-residue (Å²): 129,88,78,51,42,18,52,41,50,47,52,53,35,54,76,69,71,43,52,68,64,54,49,17,63,64,28,76,40,56,52,69,56,52,52,33,22,45,70,60,78,40,83,74,53,70,74,54,43,48,31,43,17,60,56,70,57,31,46,53,46,31,41,66,65,78,40,93,56,61,54,97,40,72,67,52,59,50,48,56,52,51,52,51,51,57,54,36,74,76,48,58,69,67,59,30,52,52,52,51,53,51,52,49,51,55,47,61,71,43,49,64,38,60,76,69,64,39,60,68,61,51,49,46,52,53,51,45,54,50,40,56,49,55,55,54,54,61,58,65,62,60,81,80,48,67,85,86,76,61,61,66,65,59,55,54,49,52,48,53,51,38,53,55,52,42,52,56,42,51,53,52,54,53,55,59,56,52,68,69,75,77,118

Sequence (183 aa):
MDNNIGNNIRKLRIEKNFTQQQLATKSNVSLSALNKYERGERIPKIDTIEKLATALNVQIDYILGYSNFKRFDSQIMQNDIVDLIQLTDNTDKDFAKLTRNIVDTMYLTINKFVRNKDIETLTIIHDLYRQIWQIKILKTNTDNSNLLDIDINTEKHNYEIHKKQINILLDKLYENNKTDTCK

Secondary structure (DSSP, 8-state):
----HHHHHHHHHHHTT--HHHHHHHHT--HHHHHHHHTTSSPPPHHHHHHHHHHHTS-HHHHHTS----S--HHHHHHHHHHHHHHHHTS-HHHHHHHHHHHHHHHHHHHHHHHHT-HHHHHHHHHHHHHHHHHHHHHHGGGSS-TTS--HHHHHHHHHHHHHHHHHHHHHHHHHHHHTT--